Protein AF-A0A432HA35-F1 (afdb_monomer)

Secondary structure (DSSP, 8-state):
-TTTS-SSHHHHHHHHHHHHHHHHHHHHHHH--TT-S--GGGSTT-EEEE--------TTT-TTTHHHH-SS-HHHHHHHHHHHHHHTT---EEEE--TTEE--EETTEEPPPEEPTT----S-GGG-S--TT--------SS-SS-----HHHHHHHHHHHIIIIIHHHHHH--SS-HHHHHHHTTTEEEEEEEEE-SSSEEEEEEEEETTEEEEEEE---TTS--SEEEEHHHHHHHHHT-S-TTGGGS---SEES--HHHHHHT-TTT-HHHHHHHHHHHHHHHHTT--HHHHHTTTS-GGGG-

Nearest PDB structures (foldseek):
  6w9r-assembly11_G  TM=4.248E-01  e=4.740E-01  Wolbachia endosymbiont of Drosophila melanogaster
  3ssm-assembly1_A  TM=3.538E-01  e=9.098E-01  Micromonospora griseorubida
  3sso-assembly1_D  TM=2.735E-01  e=6.009E-01  Micromonospora griseorubida
  2cg2-assembly1_A-2  TM=5.174E-01  e=4.783E+00  Pseudomonas aeruginosa PAO1

pLDDT: mean 85.26, std 10.33, range [36.25, 98.12]

Foldseek 3Di:
DQLQQQQDLVSNVVVLVVVVVVLLVCLLVVQDCVPPPDDLQQDFLAEAEQEDDDQDAFPVLCQLVLQRVPSDDLVNSQVSNVVNCVVNVTNYHTDYDYPQWDWDRDSNDIDPIDGDPPDDDPDDVVSNHHDSPRPHHQPFAQWFLAFAADDPVVLVVVVLVLCFPFVLVVQCPDVVPHNCVVCVVQVFKAWEKEWHHGPVDTDIWIWMAGPVHSGTDIDPDDPPGQHAHYAYSNNVVCLQQLVCESHSVPRHDHNDHPDDV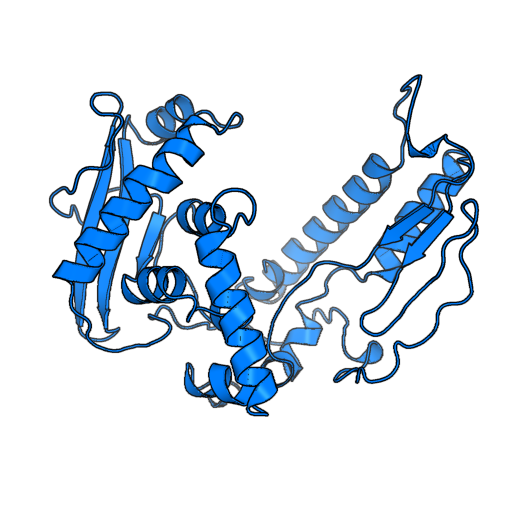SVVRSPDCVRPVVSVVSNVVVVVVCVVVVHGPCNSRCVSDVSVVPD

Sequence (307 aa):
MASVDAPDQESRQQVVAHQRGVTAQLAQEEIIPNGATSCPWQAQGTVRIIIGQGISLPHEVVGCWNRVLFPVRLEDRARIEREAVTRENLPLQVMALHGGESVSVDSGILSPVTPVPGLEVLDQESQRHFDPETEIVADFPVAPLRDEQRDATTQHQQILHFLQQRYLPYLIGQRKPPIEHRLSEYGGQYRVRVRYGTTDSWSPRDYLIRFSALRFEEQPVDGDADVQEEYWANDLDDYFQGTADDFSTFCRSFPGGSSHEFWDCLGMPFLNDDLVAKKIRLHFERARRGESAATFVLPLWDFARQV

Structure (mmCIF, N/CA/C/O backbone):
data_AF-A0A432HA35-F1
#
_entry.id   AF-A0A432HA35-F1
#
loop_
_atom_site.group_PDB
_atom_site.id
_atom_site.type_symbol
_atom_site.label_atom_id
_atom_site.label_alt_id
_atom_site.label_comp_id
_atom_site.label_asym_id
_atom_site.label_entity_id
_atom_site.label_seq_id
_atom_site.pdbx_PDB_ins_code
_atom_site.Cartn_x
_atom_site.Cartn_y
_atom_site.Cartn_z
_atom_site.occupancy
_atom_site.B_iso_or_equiv
_atom_site.auth_seq_id
_atom_site.auth_comp_id
_atom_site.auth_asym_id
_atom_site.auth_atom_id
_atom_site.pdbx_PDB_model_num
ATOM 1 N N . MET A 1 1 ? 5.020 4.089 7.699 1.00 59.59 1 MET A N 1
ATOM 2 C CA . MET A 1 1 ? 6.143 3.468 8.420 1.00 59.59 1 MET A CA 1
ATOM 3 C C . MET A 1 1 ? 7.170 4.500 8.895 1.00 59.59 1 MET A C 1
ATOM 5 O O . MET A 1 1 ? 8.277 4.129 9.224 1.00 59.59 1 MET A O 1
ATOM 9 N N . ALA A 1 2 ? 6.826 5.783 9.070 1.00 69.69 2 ALA A N 1
ATOM 10 C CA . ALA A 1 2 ? 7.858 6.814 9.249 1.00 69.69 2 ALA A CA 1
ATOM 11 C C . ALA A 1 2 ? 8.771 6.659 10.492 1.00 69.69 2 ALA A C 1
ATOM 13 O O . ALA A 1 2 ? 9.876 7.183 10.492 1.00 69.69 2 ALA A O 1
ATOM 14 N N . SER A 1 3 ? 8.350 5.943 11.545 1.00 72.94 3 SER A N 1
ATOM 15 C CA . SER A 1 3 ? 9.226 5.581 12.675 1.00 72.94 3 SER A CA 1
ATOM 16 C C . SER A 1 3 ? 10.253 4.490 12.330 1.00 72.94 3 SER A C 1
ATOM 18 O O . SER A 1 3 ? 11.352 4.479 12.884 1.00 72.94 3 SER A O 1
ATOM 20 N N . VAL A 1 4 ? 9.877 3.584 11.429 1.00 73.69 4 VAL A N 1
ATOM 21 C CA . VAL A 1 4 ? 10.689 2.511 10.838 1.00 73.69 4 VAL A CA 1
ATOM 22 C C . VAL A 1 4 ? 11.643 3.077 9.787 1.00 73.69 4 VAL A C 1
ATOM 24 O O . VAL A 1 4 ? 12.821 2.745 9.805 1.00 73.69 4 VAL A O 1
ATOM 27 N N . ASP A 1 5 ? 11.150 3.996 8.954 1.00 74.00 5 ASP A N 1
ATOM 28 C CA . ASP A 1 5 ? 11.902 4.628 7.862 1.00 74.00 5 ASP A CA 1
ATOM 29 C C . ASP A 1 5 ? 12.859 5.736 8.351 1.00 74.00 5 ASP A C 1
ATOM 31 O O . ASP A 1 5 ? 13.610 6.312 7.566 1.00 74.00 5 ASP A O 1
ATOM 35 N N . ALA A 1 6 ? 12.817 6.085 9.643 1.00 77.62 6 ALA A N 1
ATOM 36 C CA . ALA A 1 6 ? 13.678 7.113 10.211 1.00 77.62 6 ALA A CA 1
ATOM 37 C C . ALA A 1 6 ? 15.153 6.656 10.197 1.00 77.62 6 ALA A C 1
ATOM 39 O O . ALA A 1 6 ? 15.452 5.581 10.728 1.00 77.62 6 ALA A O 1
ATOM 40 N N . PRO A 1 7 ? 16.079 7.475 9.655 1.00 78.56 7 PRO A N 1
ATOM 41 C CA . PRO A 1 7 ? 17.471 7.072 9.427 1.00 78.56 7 PRO A CA 1
ATOM 42 C C . PRO A 1 7 ? 18.277 6.904 10.720 1.00 78.56 7 PRO A C 1
ATOM 44 O O . PRO A 1 7 ? 19.291 6.212 10.734 1.00 78.56 7 PRO A O 1
ATOM 47 N N . ASP A 1 8 ? 17.832 7.534 11.806 1.00 83.56 8 ASP A N 1
ATOM 48 C CA . ASP A 1 8 ? 18.487 7.518 13.107 1.00 83.56 8 ASP A CA 1
ATOM 49 C C . ASP A 1 8 ? 17.474 7.712 14.250 1.00 83.56 8 ASP A C 1
ATOM 51 O O . ASP A 1 8 ? 16.280 7.973 14.047 1.00 83.56 8 ASP A O 1
ATOM 55 N N . GLN A 1 9 ? 17.963 7.551 15.481 1.00 83.56 9 GLN A N 1
ATOM 56 C CA . GLN A 1 9 ? 17.168 7.636 16.704 1.00 83.56 9 GLN A CA 1
ATOM 57 C C . GLN A 1 9 ? 16.558 9.031 16.918 1.00 83.56 9 GLN A C 1
ATOM 59 O O . GLN A 1 9 ? 15.394 9.137 17.308 1.00 83.56 9 GLN A O 1
ATOM 64 N N . GLU A 1 10 ? 17.315 10.099 16.657 1.00 87.50 10 GLU A N 1
ATOM 65 C CA . GLU A 1 10 ? 16.856 11.477 16.863 1.00 87.50 10 GLU A CA 1
ATOM 66 C C . GLU A 1 10 ? 15.702 11.806 15.907 1.00 87.50 10 GLU A C 1
ATOM 68 O O . GLU A 1 10 ? 14.624 12.232 16.334 1.00 87.50 10 GLU A O 1
ATOM 73 N N . SER A 1 11 ? 15.888 11.505 14.623 1.00 86.56 11 SER A N 1
ATOM 74 C CA . SER A 1 11 ? 14.878 11.637 13.577 1.00 86.56 11 SER A CA 1
ATOM 75 C C . SER A 1 11 ? 13.627 10.829 13.916 1.00 86.56 11 SER A C 1
ATOM 77 O O . SER A 1 11 ? 12.507 11.329 13.783 1.00 86.56 11 SER A O 1
ATOM 79 N N . ARG A 1 12 ? 13.784 9.603 14.437 1.00 87.31 12 ARG A N 1
ATOM 80 C CA . ARG A 1 12 ? 12.652 8.773 14.873 1.00 87.31 12 ARG A CA 1
ATOM 81 C C . ARG A 1 12 ? 11.860 9.439 15.986 1.00 87.31 12 ARG A C 1
ATOM 83 O O . ARG A 1 12 ? 10.632 9.473 15.917 1.00 87.31 12 ARG A O 1
ATOM 90 N N . GLN A 1 13 ? 12.533 9.966 17.006 1.00 87.50 13 GLN A N 1
ATOM 91 C CA . GLN A 1 13 ? 11.863 10.647 18.113 1.00 87.50 13 GLN A CA 1
ATOM 92 C C . GLN A 1 13 ? 11.082 11.872 17.624 1.00 87.50 13 GLN A C 1
ATOM 94 O O . GLN A 1 13 ? 9.930 12.055 18.021 1.00 87.50 13 GLN A O 1
ATOM 99 N N . GLN A 1 14 ? 11.661 12.669 16.721 1.00 88.44 14 GLN A N 1
ATOM 100 C CA . GLN A 1 14 ? 10.998 13.835 16.131 1.00 88.44 14 GLN A CA 1
ATOM 101 C C . GLN A 1 14 ? 9.757 13.439 15.317 1.00 88.44 14 GLN A C 1
ATOM 103 O O . GLN A 1 14 ? 8.671 13.987 15.532 1.00 88.44 14 GLN A O 1
ATOM 108 N N . VAL A 1 15 ? 9.886 12.446 14.430 1.00 86.31 15 VAL A N 1
ATOM 109 C CA . VAL A 1 15 ? 8.780 11.928 13.611 1.00 86.31 15 VAL A CA 1
ATOM 110 C C . VAL A 1 15 ? 7.663 11.370 14.489 1.00 86.31 15 VAL A C 1
ATOM 112 O O . VAL A 1 15 ? 6.494 11.690 14.276 1.00 86.31 15 VAL A O 1
ATOM 115 N N . VAL A 1 16 ? 7.999 10.579 15.509 1.00 87.00 16 VAL A N 1
ATOM 116 C CA . VAL A 1 16 ? 7.014 9.993 16.427 1.00 87.00 16 VAL A CA 1
ATOM 117 C C . VAL A 1 16 ? 6.330 11.061 17.274 1.00 87.00 16 VAL A C 1
ATOM 119 O O . VAL A 1 16 ? 5.114 10.997 17.460 1.00 87.00 16 VAL A O 1
ATOM 122 N N . ALA A 1 17 ? 7.061 12.069 17.756 1.00 87.19 17 ALA A N 1
ATOM 123 C CA . ALA A 1 17 ? 6.471 13.192 18.480 1.00 87.19 17 ALA A CA 1
ATOM 124 C C . ALA A 1 17 ? 5.474 13.962 17.601 1.00 87.19 17 ALA A C 1
ATOM 126 O O . ALA A 1 17 ? 4.349 14.231 18.030 1.00 87.19 17 ALA A O 1
ATOM 127 N N . HIS A 1 18 ? 5.849 14.246 16.351 1.00 88.06 18 HIS A N 1
ATOM 128 C CA . HIS A 1 18 ? 4.965 14.884 15.383 1.00 88.06 18 HIS A CA 1
ATOM 129 C C . HIS A 1 18 ? 3.721 14.028 15.095 1.00 88.06 18 HIS A C 1
ATOM 131 O O . HIS A 1 18 ? 2.597 14.512 15.221 1.00 88.06 18 HIS A O 1
ATOM 137 N N . GLN A 1 19 ? 3.901 12.737 14.798 1.00 84.19 19 GLN A N 1
ATOM 138 C CA . GLN A 1 19 ? 2.801 11.803 14.537 1.00 84.19 19 GLN A CA 1
ATOM 139 C C . GLN A 1 19 ? 1.846 11.670 15.720 1.00 84.19 19 GLN A C 1
ATOM 141 O O . GLN A 1 19 ? 0.633 11.625 15.518 1.00 84.19 19 GLN A O 1
ATOM 146 N N . ARG A 1 20 ? 2.363 11.629 16.953 1.00 85.56 20 ARG A N 1
ATOM 147 C CA . ARG A 1 20 ? 1.544 11.623 18.172 1.00 85.56 20 ARG A CA 1
ATOM 148 C C . ARG A 1 20 ? 0.698 12.886 18.273 1.00 85.56 20 ARG A C 1
ATOM 150 O O . ARG A 1 20 ? -0.497 12.778 18.532 1.00 85.56 20 ARG A O 1
ATOM 157 N N . GLY A 1 21 ? 1.294 14.054 18.024 1.00 86.38 21 GLY A N 1
ATOM 158 C CA . GLY A 1 21 ? 0.585 15.335 18.007 1.00 86.38 21 GLY A CA 1
ATOM 159 C C . GLY A 1 21 ? -0.539 15.363 16.972 1.00 86.38 21 GLY A C 1
ATOM 160 O O . GLY A 1 21 ? -1.692 15.607 17.324 1.00 86.38 21 GLY A O 1
ATOM 161 N N . VAL A 1 22 ? -0.224 15.021 15.719 1.00 85.94 22 VAL A N 1
ATOM 162 C CA . VAL A 1 22 ? -1.201 14.965 14.619 1.00 85.94 22 VAL A CA 1
ATOM 163 C C . VAL A 1 22 ? -2.303 13.943 14.907 1.00 85.94 22 VAL A C 1
ATOM 165 O O . VAL A 1 22 ? -3.482 14.250 14.772 1.00 85.94 22 VAL A O 1
ATOM 168 N N . THR A 1 23 ? -1.952 12.738 15.361 1.00 83.25 23 THR A N 1
ATOM 169 C CA . THR A 1 23 ? -2.930 11.676 15.654 1.00 83.25 23 THR A CA 1
ATOM 170 C C . THR A 1 23 ? -3.862 12.065 16.794 1.00 83.25 23 THR A C 1
ATOM 172 O O . THR A 1 23 ? -5.058 11.782 16.719 1.00 83.25 23 THR A O 1
ATOM 175 N N . ALA A 1 24 ? -3.338 12.712 17.838 1.00 85.00 24 ALA A N 1
ATOM 176 C CA . ALA A 1 24 ? -4.140 13.201 18.951 1.00 85.00 24 ALA A CA 1
ATOM 177 C C . ALA A 1 24 ? -5.086 14.324 18.512 1.00 85.00 24 ALA A C 1
ATOM 179 O O . ALA A 1 24 ? -6.260 14.299 18.877 1.00 85.00 24 ALA A O 1
ATOM 180 N N . GLN A 1 25 ? -4.608 15.261 17.690 1.00 87.50 25 GLN A N 1
ATOM 181 C CA . GLN A 1 25 ? -5.443 16.313 17.116 1.00 87.50 25 GLN A CA 1
ATOM 182 C C . GLN A 1 25 ? -6.566 15.719 16.254 1.00 87.50 25 GLN A C 1
ATOM 184 O O . GLN A 1 25 ? -7.737 15.974 16.524 1.00 87.50 25 GLN A O 1
ATOM 189 N N . LEU A 1 26 ? -6.228 14.844 15.301 1.00 86.12 26 LEU A N 1
ATOM 190 C CA . LEU A 1 26 ? -7.208 14.158 14.455 1.00 86.12 26 LEU A CA 1
ATOM 191 C C . LEU A 1 26 ? -8.201 13.330 15.281 1.00 86.12 26 LEU A C 1
ATOM 193 O O . LEU A 1 26 ? -9.363 13.218 14.915 1.00 86.12 26 LEU A O 1
ATOM 197 N N . ALA A 1 27 ? -7.770 12.732 16.398 1.00 85.56 27 ALA A N 1
ATOM 198 C CA . ALA A 1 27 ? -8.658 11.996 17.301 1.00 85.56 27 ALA A CA 1
ATOM 199 C C . ALA A 1 27 ? -9.703 12.879 17.958 1.00 85.56 27 ALA A C 1
ATOM 201 O O . ALA A 1 27 ? -10.856 12.479 18.091 1.00 85.56 27 ALA A O 1
ATOM 202 N N . GLN A 1 28 ? -9.300 14.076 18.362 1.00 85.75 28 GLN A N 1
ATOM 203 C CA . GLN A 1 28 ? -10.222 15.037 18.935 1.00 85.75 28 GLN A CA 1
ATOM 204 C C . GLN A 1 28 ? -11.169 15.575 17.864 1.00 85.75 28 GLN A C 1
ATOM 206 O O . GLN A 1 28 ? -12.381 15.530 18.053 1.00 85.75 28 GLN A O 1
ATOM 211 N N . GLU A 1 29 ? -10.631 16.034 16.735 1.00 86.62 29 GLU A N 1
ATOM 212 C CA . GLU A 1 29 ? -11.405 16.625 15.637 1.00 86.62 29 GLU A CA 1
ATOM 213 C C . GLU A 1 29 ? -12.454 15.667 15.067 1.00 86.62 29 GLU A C 1
ATOM 215 O O . GLU A 1 29 ? -13.551 16.101 14.731 1.00 86.62 29 GLU A O 1
ATOM 220 N N . GLU A 1 30 ? -12.149 14.370 15.027 1.00 85.75 30 GLU A N 1
ATOM 221 C CA . GLU A 1 30 ? -13.067 13.328 14.567 1.00 85.75 30 GLU A CA 1
ATOM 222 C C . GLU A 1 30 ? -14.371 13.282 15.377 1.00 85.75 30 GLU A C 1
ATOM 224 O O . GLU A 1 30 ? -15.430 13.017 14.814 1.00 85.75 30 GLU A O 1
ATOM 229 N N . ILE A 1 31 ? -14.308 13.529 16.691 1.00 89.38 31 ILE A N 1
ATOM 230 C CA . ILE A 1 31 ? -15.456 13.431 17.607 1.00 89.38 31 ILE A CA 1
ATOM 231 C C . ILE A 1 31 ? -16.188 14.768 17.759 1.00 89.38 31 ILE A C 1
ATOM 233 O O . ILE A 1 31 ? -17.399 14.786 17.992 1.00 89.38 31 ILE A O 1
ATOM 237 N N . ILE A 1 32 ? -15.476 15.891 17.648 1.00 84.75 32 ILE A N 1
ATOM 238 C CA . ILE A 1 32 ? -16.036 17.214 17.932 1.00 84.75 32 ILE A CA 1
ATOM 239 C C . ILE A 1 32 ? -17.067 17.593 16.849 1.00 84.75 32 ILE A C 1
ATOM 241 O O . ILE A 1 32 ? -16.715 17.706 15.675 1.00 84.75 32 ILE A O 1
ATOM 245 N N . PRO A 1 33 ? -18.337 17.879 17.209 1.00 80.50 33 PRO A N 1
ATOM 246 C CA . PRO A 1 33 ? -19.366 18.252 16.233 1.00 80.50 33 PRO A CA 1
ATOM 247 C C . PRO A 1 33 ? -19.101 19.576 15.501 1.00 80.50 33 PRO A C 1
ATOM 249 O O . PRO A 1 33 ? -19.762 19.858 14.508 1.00 80.50 33 PRO A O 1
ATOM 252 N N . ASN A 1 34 ? -18.182 20.414 15.997 1.00 82.12 34 ASN A N 1
ATOM 253 C CA . ASN A 1 34 ? -17.766 21.688 15.393 1.00 82.12 34 ASN A CA 1
ATOM 254 C C . ASN A 1 34 ? -18.942 22.623 15.047 1.00 82.12 34 ASN A C 1
ATOM 256 O O . ASN A 1 34 ? -18.943 23.308 14.026 1.00 82.12 34 ASN A O 1
ATOM 260 N N . GLY A 1 35 ? -19.975 22.640 15.897 1.00 76.00 35 GLY A N 1
ATOM 261 C CA . GLY A 1 35 ? -21.177 23.451 15.686 1.00 76.00 35 GLY A CA 1
ATOM 262 C C . GLY A 1 35 ? -22.127 22.926 14.603 1.00 76.00 35 GLY A C 1
ATOM 263 O O . GLY A 1 35 ? -23.091 23.614 14.266 1.00 76.00 35 GLY A O 1
ATOM 264 N N . ALA A 1 36 ? -21.896 21.722 14.065 1.00 77.19 36 ALA A N 1
ATOM 265 C CA . ALA A 1 36 ? -22.827 21.074 13.153 1.00 77.19 36 ALA A CA 1
ATOM 266 C C . ALA A 1 36 ? -24.177 20.835 13.845 1.00 77.19 36 ALA A C 1
ATOM 268 O O . ALA A 1 36 ? -24.253 20.316 14.959 1.00 77.19 36 ALA A O 1
ATOM 269 N N . THR A 1 37 ? -25.257 21.188 13.150 1.00 75.56 37 THR A N 1
ATOM 270 C CA . THR A 1 37 ? -26.638 20.974 13.611 1.00 75.56 37 THR A CA 1
ATOM 271 C C . THR A 1 37 ? -27.047 19.501 13.608 1.00 75.56 37 THR A C 1
ATOM 273 O O . THR A 1 37 ? -28.030 19.139 14.247 1.00 75.56 37 THR A O 1
ATOM 276 N N . SER A 1 38 ? -26.307 18.660 12.885 1.00 78.31 38 SER A N 1
ATOM 277 C CA . SER A 1 38 ? -26.497 17.217 12.810 1.00 78.31 38 SER A CA 1
ATOM 278 C C . SER A 1 38 ? -25.136 16.541 12.695 1.00 78.31 38 SER A C 1
ATOM 280 O O . SER A 1 38 ? -24.461 16.679 11.675 1.00 78.31 38 SER A O 1
ATOM 282 N N . CYS A 1 39 ? -24.749 15.793 13.724 1.00 81.00 39 CYS A N 1
ATOM 283 C CA . CYS A 1 39 ? -23.537 14.982 13.757 1.00 81.00 39 CYS A CA 1
ATOM 284 C C . CYS A 1 39 ? -23.897 13.523 14.097 1.00 81.00 39 CYS A C 1
ATOM 286 O O . CYS A 1 39 ? -24.664 13.311 15.040 1.00 81.00 39 CYS A O 1
ATOM 288 N N . PRO A 1 40 ? -23.349 12.507 13.395 1.00 83.94 40 PRO A N 1
ATOM 289 C CA . PRO A 1 40 ? -23.601 11.097 13.715 1.00 83.94 40 PRO A CA 1
ATOM 290 C C . PRO A 1 40 ? -23.341 10.754 15.188 1.00 83.94 40 PRO A C 1
ATOM 292 O O . PRO A 1 40 ? -24.083 9.983 15.785 1.00 83.94 40 PRO A O 1
ATOM 295 N N . TRP A 1 41 ? -22.350 11.399 15.810 1.00 89.19 41 TRP A N 1
ATOM 296 C CA . TRP A 1 41 ? -21.987 11.185 17.213 1.00 89.19 41 TRP A CA 1
ATOM 297 C C . TRP A 1 41 ? -23.033 11.679 18.222 1.00 89.19 41 TRP A C 1
ATOM 299 O O . TRP A 1 41 ? -22.974 11.312 19.392 1.00 89.19 41 TRP A O 1
ATOM 309 N N . GLN A 1 42 ? -23.994 12.502 17.793 1.00 88.31 42 GLN A N 1
ATOM 310 C CA . GLN A 1 42 ? -25.094 12.985 18.634 1.00 88.31 42 GLN A CA 1
ATOM 311 C C . GLN A 1 42 ? -26.295 12.027 18.646 1.00 88.31 42 GLN A C 1
ATOM 313 O O . GLN A 1 42 ? -27.201 12.192 19.465 1.00 88.31 42 GLN A O 1
ATOM 318 N N . ALA A 1 43 ? -26.335 11.038 17.748 1.00 87.94 43 ALA A N 1
ATOM 319 C CA . ALA A 1 43 ? -27.444 10.100 17.668 1.00 87.94 43 ALA A CA 1
ATOM 320 C C . ALA A 1 43 ? -27.378 9.064 18.802 1.00 87.94 43 ALA A C 1
ATOM 322 O O . ALA A 1 43 ? -26.341 8.443 19.047 1.00 87.94 43 ALA A O 1
ATOM 323 N N . GLN A 1 44 ? -28.513 8.856 19.476 1.00 88.25 44 GLN A N 1
ATOM 324 C CA . GLN A 1 44 ? -28.661 7.827 20.505 1.00 88.25 44 GLN A CA 1
ATOM 325 C C . GLN A 1 44 ? -28.394 6.436 19.926 1.00 88.25 44 GLN A C 1
ATOM 327 O O . GLN A 1 44 ? -28.804 6.131 18.807 1.00 88.25 44 GLN A O 1
ATOM 332 N N . GLY A 1 45 ? -27.722 5.596 20.707 1.00 87.12 45 GLY A N 1
ATOM 333 C CA . GLY A 1 45 ? -27.385 4.233 20.305 1.00 87.12 45 GLY A CA 1
ATOM 334 C C . GLY A 1 45 ? -26.203 4.126 19.330 1.00 87.12 45 GLY A C 1
ATOM 335 O O . GLY A 1 45 ? -25.936 3.042 18.813 1.00 87.12 45 GLY A O 1
ATOM 336 N N . THR A 1 46 ? -25.487 5.223 19.069 1.00 90.69 46 THR A N 1
ATOM 337 C CA . THR A 1 46 ? -24.278 5.199 18.234 1.00 90.69 46 THR A CA 1
ATOM 338 C C . THR A 1 46 ? -23.102 4.632 19.017 1.00 90.69 46 THR A C 1
ATOM 340 O O . THR A 1 46 ? -22.875 4.981 20.178 1.00 90.69 46 THR A O 1
ATOM 343 N N . VAL A 1 47 ? -22.321 3.784 18.352 1.00 91.94 47 VAL A N 1
ATOM 344 C CA . VAL A 1 47 ? -21.115 3.169 18.904 1.00 91.94 47 VAL A CA 1
ATOM 345 C C . VAL A 1 47 ? -19.967 3.363 17.933 1.00 91.94 47 VAL A C 1
ATOM 347 O O . VAL A 1 47 ? -20.123 3.196 16.723 1.00 91.94 47 VAL A O 1
ATOM 350 N N . ARG A 1 48 ? -18.800 3.686 18.477 1.00 91.88 48 ARG A N 1
ATOM 351 C CA . ARG A 1 48 ? -17.545 3.784 17.749 1.00 91.88 48 ARG A CA 1
ATOM 352 C C . ARG A 1 48 ? -16.579 2.712 18.240 1.00 91.88 48 ARG A C 1
ATOM 354 O O . ARG A 1 48 ? -16.159 2.714 19.394 1.00 91.88 48 ARG A O 1
ATOM 361 N N . ILE A 1 49 ? -16.231 1.798 17.341 1.00 90.81 49 ILE A N 1
ATOM 362 C CA . ILE A 1 49 ? -15.269 0.724 17.588 1.00 90.81 49 ILE A CA 1
ATOM 363 C C . ILE A 1 49 ? -13.989 1.069 16.834 1.00 90.81 49 ILE A C 1
ATOM 365 O O . ILE A 1 49 ? -14.013 1.267 15.620 1.00 90.81 49 ILE A O 1
ATOM 369 N N . ILE A 1 50 ? -12.877 1.150 17.555 1.00 89.25 50 ILE A N 1
ATOM 370 C CA . ILE A 1 50 ? -11.555 1.416 16.996 1.00 89.25 50 ILE A CA 1
ATOM 371 C C . ILE A 1 50 ? -10.800 0.089 16.959 1.00 89.25 50 ILE A C 1
ATOM 373 O O . ILE A 1 50 ? -10.634 -0.548 17.995 1.00 89.25 50 ILE A O 1
ATOM 377 N N . ILE A 1 51 ? -10.336 -0.311 15.775 1.00 83.88 51 ILE A N 1
ATOM 378 C CA . ILE A 1 51 ? -9.683 -1.613 15.527 1.00 83.88 51 ILE A CA 1
ATOM 379 C C . ILE A 1 51 ? -8.183 -1.495 15.192 1.00 83.88 51 ILE A C 1
ATOM 381 O O . ILE A 1 51 ? -7.539 -2.474 14.831 1.00 83.88 51 ILE A O 1
ATOM 385 N N . GLY A 1 52 ? -7.612 -0.292 15.320 1.00 72.62 52 GLY A N 1
ATOM 386 C CA . GLY A 1 52 ? -6.205 -0.005 15.018 1.00 72.62 52 GLY A CA 1
ATOM 387 C C . GLY A 1 52 ? -5.914 0.214 13.532 1.00 72.62 52 GLY A C 1
ATOM 388 O O . GLY A 1 52 ? -6.814 0.218 12.694 1.00 72.62 52 GLY A O 1
ATOM 389 N N . GLN A 1 53 ? -4.638 0.450 13.218 1.00 63.09 53 GLN A N 1
ATOM 390 C CA . GLN A 1 53 ? -4.130 0.482 11.846 1.00 63.09 53 GLN A CA 1
ATOM 391 C C . GLN A 1 53 ? -3.611 -0.913 11.496 1.00 63.09 53 GLN A C 1
ATOM 393 O O . GLN A 1 53 ? -2.776 -1.460 12.216 1.00 63.09 53 GLN A O 1
ATOM 398 N N . GLY A 1 54 ? -4.120 -1.497 10.411 1.00 58.72 54 GLY A N 1
ATOM 399 C CA . GLY A 1 54 ? -3.650 -2.787 9.917 1.00 58.72 54 GLY A CA 1
ATOM 400 C C . GLY A 1 54 ? -2.254 -2.646 9.319 1.00 58.72 54 GLY A C 1
ATOM 401 O O . GLY A 1 54 ? -2.125 -2.274 8.158 1.00 58.72 54 GLY A O 1
ATOM 402 N N . ILE A 1 55 ? -1.216 -2.916 10.110 1.00 59.72 55 ILE A N 1
ATOM 403 C CA . ILE A 1 55 ? 0.131 -3.158 9.590 1.00 59.72 55 ILE A CA 1
ATOM 404 C C . ILE A 1 55 ? 0.314 -4.671 9.530 1.00 59.72 55 ILE A C 1
ATOM 406 O O . ILE A 1 55 ? 0.210 -5.355 10.547 1.00 59.72 55 ILE A O 1
ATOM 410 N N . SER A 1 56 ? 0.576 -5.188 8.334 1.00 60.31 56 SER A N 1
ATOM 411 C CA . SER A 1 56 ? 0.758 -6.616 8.089 1.00 60.31 56 SER A CA 1
ATOM 412 C C . SER A 1 56 ? 2.239 -6.909 7.895 1.00 60.31 56 SER A C 1
ATOM 414 O O . SER A 1 56 ? 2.733 -6.935 6.778 1.00 60.31 56 SER A O 1
ATOM 416 N N . LEU A 1 57 ? 2.961 -7.141 8.987 1.00 67.31 57 LEU A N 1
ATOM 417 C CA . LEU A 1 57 ? 4.285 -7.757 8.928 1.00 67.31 57 LEU A CA 1
ATOM 418 C C . LEU A 1 57 ? 4.190 -9.177 9.504 1.00 67.31 57 LEU A C 1
ATOM 420 O O . LEU A 1 57 ? 3.427 -9.382 10.453 1.00 67.31 57 LEU A O 1
ATOM 424 N N . PRO A 1 58 ? 4.901 -10.174 8.942 1.00 67.75 58 PRO A N 1
ATOM 425 C CA . PRO A 1 58 ? 4.911 -11.516 9.515 1.00 67.75 58 PRO A CA 1
ATOM 426 C C . PRO A 1 58 ? 5.407 -11.445 10.954 1.00 67.75 58 PRO A C 1
ATOM 428 O O . PRO A 1 58 ? 6.464 -10.865 11.196 1.00 67.75 58 PRO A O 1
ATOM 431 N N . HIS A 1 59 ? 4.688 -12.048 11.900 1.00 69.88 59 HIS A N 1
ATOM 432 C CA . HIS A 1 59 ? 5.089 -12.082 13.312 1.00 69.88 59 HIS A CA 1
ATOM 433 C C . HIS A 1 59 ? 6.556 -12.528 13.486 1.00 69.88 59 HIS A C 1
ATOM 435 O O . HIS A 1 59 ? 7.280 -12.008 14.333 1.00 69.88 59 HIS A O 1
ATOM 441 N N . GLU A 1 60 ? 7.010 -13.430 12.620 1.00 67.69 60 GLU A N 1
ATOM 442 C CA . GLU A 1 60 ? 8.350 -14.007 12.607 1.00 67.69 60 GLU A CA 1
ATOM 443 C C . GLU A 1 60 ? 9.448 -13.013 12.182 1.00 67.69 60 GLU A C 1
ATOM 445 O O . GLU A 1 60 ? 10.607 -13.200 12.539 1.00 67.69 60 GLU A O 1
ATOM 450 N N . VAL A 1 61 ? 9.091 -11.940 11.468 1.00 63.38 61 VAL A N 1
ATOM 451 C CA . VAL A 1 61 ? 9.984 -10.823 11.099 1.00 63.38 61 VAL A CA 1
ATOM 452 C C . VAL A 1 61 ? 9.931 -9.708 12.154 1.00 63.38 61 VAL A C 1
ATOM 454 O O . VAL A 1 61 ? 10.857 -8.917 12.277 1.00 63.38 61 VAL A O 1
ATOM 457 N N . VAL A 1 62 ? 8.862 -9.645 12.954 1.00 62.53 62 VAL A N 1
ATOM 458 C CA . VAL A 1 62 ? 8.443 -8.458 13.723 1.00 62.53 62 VAL A CA 1
ATOM 459 C C . VAL A 1 62 ? 9.086 -8.328 15.112 1.00 62.53 62 VAL A C 1
ATOM 461 O O . VAL A 1 62 ? 8.901 -7.308 15.776 1.00 62.53 62 VAL A O 1
ATOM 464 N N . GLY A 1 63 ? 9.874 -9.311 15.560 1.00 64.81 63 GLY A N 1
ATOM 465 C CA . GLY A 1 63 ? 10.354 -9.399 16.948 1.00 64.81 63 GLY A CA 1
ATOM 466 C C . GLY A 1 63 ? 10.908 -8.085 17.520 1.00 64.81 63 GLY A C 1
ATOM 467 O O . GLY A 1 63 ? 10.446 -7.613 18.559 1.00 64.81 63 GLY A O 1
ATOM 468 N N . CYS A 1 64 ? 11.850 -7.457 16.820 1.00 62.69 64 CYS A N 1
ATOM 469 C CA . CYS A 1 64 ? 12.434 -6.177 17.217 1.00 62.69 64 CYS A CA 1
ATOM 470 C C . CYS A 1 64 ? 11.586 -4.973 16.726 1.00 62.69 64 CYS A C 1
ATOM 472 O O . CYS A 1 64 ? 11.438 -3.977 17.435 1.00 62.69 64 CYS A O 1
ATOM 474 N N . TRP A 1 65 ? 10.921 -5.099 15.573 1.00 73.38 65 TRP A N 1
ATOM 475 C CA . TRP A 1 65 ? 10.085 -4.066 14.947 1.00 73.38 65 TRP A CA 1
ATOM 476 C C . TRP A 1 65 ? 8.844 -3.666 15.746 1.00 73.38 65 TRP A C 1
ATOM 478 O O . TRP A 1 65 ? 8.425 -2.508 15.692 1.00 73.38 65 TRP A O 1
ATOM 488 N N . ASN A 1 66 ? 8.276 -4.579 16.538 1.00 74.62 66 ASN A N 1
ATOM 489 C CA . ASN A 1 66 ? 7.164 -4.291 17.452 1.00 74.62 66 ASN A CA 1
ATOM 490 C C . ASN A 1 66 ? 7.442 -3.089 18.369 1.00 74.62 66 ASN A C 1
ATOM 492 O O . ASN A 1 66 ? 6.509 -2.406 18.798 1.00 74.62 66 ASN A O 1
ATOM 496 N N . ARG A 1 67 ? 8.725 -2.803 18.623 1.00 76.81 67 ARG A N 1
ATOM 497 C CA . ARG A 1 67 ? 9.157 -1.679 19.447 1.00 76.81 67 ARG A CA 1
ATOM 498 C C . ARG A 1 67 ? 9.204 -0.325 18.747 1.00 76.81 67 ARG A C 1
ATOM 500 O O . ARG A 1 67 ? 9.364 0.701 19.395 1.00 76.81 67 ARG A O 1
ATOM 507 N N . VAL A 1 68 ? 9.049 -0.294 17.429 1.00 77.00 68 VAL A N 1
ATOM 508 C CA . VAL A 1 68 ? 9.100 0.942 16.629 1.00 77.00 68 VAL A CA 1
ATOM 509 C C . VAL A 1 68 ? 7.853 1.142 15.766 1.00 77.00 68 VAL A C 1
ATOM 511 O O . VAL A 1 68 ? 7.542 2.277 15.410 1.00 77.00 68 VAL A O 1
ATOM 514 N N . LEU A 1 69 ? 7.093 0.079 15.482 1.00 75.56 69 LEU A N 1
ATOM 515 C CA . LEU A 1 69 ? 5.899 0.102 14.625 1.00 75.56 69 LEU A CA 1
ATOM 516 C C . LEU A 1 69 ? 4.667 0.762 15.255 1.00 75.56 69 LEU A C 1
ATOM 518 O O . LEU A 1 69 ? 3.804 1.245 14.525 1.00 75.56 69 LEU A O 1
ATOM 522 N N . PHE A 1 70 ? 4.576 0.796 16.588 1.00 75.75 70 PHE A N 1
ATOM 523 C CA . PHE A 1 70 ? 3.375 1.238 17.309 1.00 75.75 70 PHE A CA 1
ATOM 524 C C . PHE A 1 70 ? 3.636 2.503 18.147 1.00 75.75 70 PHE A C 1
ATOM 526 O O . PHE A 1 70 ? 3.602 2.451 19.381 1.00 75.75 70 PHE A O 1
ATOM 533 N N . PRO A 1 71 ? 3.901 3.666 17.510 1.00 74.25 71 PRO A N 1
ATOM 534 C CA . PRO A 1 71 ? 4.134 4.930 18.212 1.00 74.25 71 PRO A CA 1
ATOM 535 C C . PRO A 1 71 ? 2.917 5.417 19.003 1.00 74.25 71 PRO A C 1
ATOM 537 O O . PRO A 1 71 ? 3.087 6.124 20.000 1.00 74.25 71 PRO A O 1
ATOM 540 N N . VAL A 1 72 ? 1.711 5.035 18.578 1.00 78.25 72 VAL A N 1
ATOM 541 C CA . VAL A 1 72 ? 0.432 5.316 19.240 1.00 78.25 72 VAL A CA 1
ATOM 542 C C . VAL A 1 72 ? -0.301 3.995 19.411 1.00 78.25 72 VAL A C 1
ATOM 544 O O . VAL A 1 72 ? -0.495 3.278 18.427 1.00 78.25 72 VAL A O 1
ATOM 547 N N . ARG A 1 73 ? -0.709 3.667 20.639 1.00 81.38 73 ARG A N 1
ATOM 548 C CA . ARG A 1 73 ? -1.471 2.442 20.881 1.00 81.38 73 ARG A CA 1
ATOM 549 C C . ARG A 1 73 ? -2.954 2.629 20.572 1.00 81.38 73 ARG A C 1
ATOM 551 O O . ARG A 1 73 ? -3.474 3.749 20.537 1.00 81.38 73 ARG A O 1
ATOM 558 N N . LEU A 1 74 ? -3.653 1.517 20.377 1.00 84.94 74 LEU A N 1
ATOM 559 C CA . LEU A 1 74 ? -5.093 1.525 20.131 1.00 84.94 74 LEU A CA 1
ATOM 560 C C . LEU A 1 74 ? -5.862 2.138 21.314 1.00 84.94 74 LEU A C 1
ATOM 562 O O . LEU A 1 74 ? -6.789 2.930 21.138 1.00 84.94 74 LEU A O 1
ATOM 566 N N . GLU A 1 75 ? -5.422 1.825 22.525 1.00 86.31 75 GLU A N 1
ATOM 567 C CA . GLU A 1 75 ? -5.968 2.298 23.790 1.00 86.31 75 GLU A CA 1
ATOM 568 C C . GLU A 1 75 ? -5.750 3.798 23.969 1.00 86.31 75 GLU A C 1
ATOM 570 O O . GLU A 1 75 ? -6.638 4.479 24.485 1.00 86.31 75 GLU A O 1
ATOM 575 N N . ASP A 1 76 ? -4.611 4.329 23.508 1.00 86.56 76 ASP A N 1
ATOM 576 C CA . ASP A 1 76 ? -4.343 5.769 23.521 1.00 86.56 76 ASP A CA 1
ATOM 577 C C . ASP A 1 76 ? -5.365 6.502 22.655 1.00 86.56 76 ASP A C 1
ATOM 579 O O . ASP A 1 76 ? -5.981 7.472 23.102 1.00 86.56 76 ASP A O 1
ATOM 583 N N . ARG A 1 77 ? -5.609 5.996 21.439 1.00 87.88 77 ARG A N 1
ATOM 584 C CA . ARG A 1 77 ? -6.615 6.557 20.533 1.00 87.88 77 ARG A CA 1
ATOM 585 C C . ARG A 1 77 ? -8.016 6.487 21.145 1.00 87.88 77 ARG A C 1
ATOM 587 O O . ARG A 1 77 ? -8.709 7.502 21.190 1.00 87.88 77 ARG A O 1
ATOM 594 N N . ALA A 1 78 ? -8.413 5.327 21.666 1.00 91.06 78 ALA A N 1
ATOM 595 C CA . ALA A 1 78 ? -9.715 5.152 22.307 1.00 91.06 78 ALA A CA 1
ATOM 596 C C . ALA A 1 78 ? -9.873 6.016 23.565 1.00 91.06 78 ALA A C 1
ATOM 598 O O . ALA A 1 78 ? -10.973 6.468 23.873 1.00 91.06 78 ALA A O 1
ATOM 599 N N . ARG A 1 79 ? -8.800 6.257 24.324 1.00 92.44 79 ARG A N 1
ATOM 600 C CA . ARG A 1 79 ? -8.814 7.168 25.475 1.00 92.44 79 ARG A CA 1
ATOM 601 C C . ARG A 1 79 ? -9.044 8.614 25.035 1.00 92.44 79 ARG A C 1
ATOM 603 O O . ARG A 1 79 ? -9.951 9.243 25.569 1.00 92.44 79 ARG A O 1
ATOM 610 N N . ILE A 1 80 ? -8.289 9.111 24.054 1.00 91.38 80 ILE A N 1
ATOM 611 C CA . ILE A 1 80 ? -8.421 10.494 23.561 1.00 91.38 80 ILE A CA 1
ATOM 612 C C . ILE A 1 80 ? -9.839 10.754 23.036 1.00 91.38 80 ILE A C 1
ATOM 614 O O . ILE A 1 80 ? -10.441 11.783 23.342 1.00 91.38 80 ILE A O 1
ATOM 618 N N . GLU A 1 81 ? -10.407 9.810 22.285 1.00 93.00 81 GLU A N 1
ATOM 619 C CA . GLU A 1 81 ? -11.774 9.944 21.778 1.00 93.00 81 GLU A CA 1
ATOM 620 C C . GLU A 1 81 ? -12.827 9.877 22.899 1.00 93.00 81 GLU A C 1
ATOM 622 O O . GLU A 1 81 ? -13.769 10.666 22.887 1.00 93.00 81 GLU A O 1
ATOM 627 N N . ARG A 1 82 ? -12.659 9.018 23.919 1.00 94.44 82 ARG A N 1
ATOM 628 C CA . ARG A 1 82 ? -13.540 8.996 25.110 1.00 94.44 82 ARG A CA 1
ATOM 629 C C . ARG A 1 82 ? -13.494 10.305 25.900 1.00 94.44 82 ARG A C 1
ATOM 631 O O . ARG A 1 82 ? -14.531 10.785 26.363 1.00 94.44 82 ARG A O 1
ATOM 638 N N . GLU A 1 83 ? -12.306 10.884 26.055 1.00 94.12 83 GLU A N 1
ATOM 639 C CA . GLU A 1 83 ? -12.121 12.195 26.684 1.00 94.12 83 GLU A CA 1
ATOM 640 C C . GLU A 1 83 ? -12.857 13.286 25.887 1.00 94.12 83 GLU A C 1
ATOM 642 O O . GLU A 1 83 ? -13.547 14.118 26.481 1.00 94.12 83 GLU A O 1
ATOM 647 N N . ALA A 1 84 ? -12.790 13.246 24.550 1.00 92.00 84 ALA A N 1
ATOM 648 C CA . ALA A 1 84 ? -13.537 14.158 23.683 1.00 92.00 84 ALA A CA 1
ATOM 649 C C . ALA A 1 84 ? -15.058 13.965 23.809 1.00 92.00 84 ALA A C 1
ATOM 651 O O . ALA A 1 84 ? -15.769 14.939 24.032 1.00 92.00 84 ALA A O 1
ATOM 652 N N . VAL A 1 85 ? -15.560 12.726 23.767 1.00 92.75 85 VAL A N 1
ATOM 653 C CA . VAL A 1 85 ? -16.988 12.409 23.976 1.00 92.75 85 VAL A CA 1
ATOM 654 C C . VAL A 1 85 ? -17.503 12.981 25.293 1.00 92.75 85 VAL A C 1
ATOM 656 O O . VAL A 1 85 ? -18.570 13.594 25.327 1.00 92.75 85 VAL A O 1
ATOM 659 N N . THR A 1 86 ? -16.732 12.806 26.368 1.00 93.75 86 THR A N 1
ATOM 660 C CA . THR A 1 86 ? -17.092 13.300 27.703 1.00 93.75 86 THR A CA 1
ATOM 661 C C . THR A 1 86 ? -17.145 14.826 27.727 1.00 93.75 86 THR A C 1
ATOM 663 O O . THR A 1 86 ? -18.097 15.401 28.249 1.00 93.75 86 THR A O 1
ATOM 666 N N . ARG A 1 87 ? -16.145 15.491 27.135 1.00 93.25 87 ARG A N 1
ATOM 667 C CA . ARG A 1 87 ? -16.068 16.956 27.063 1.00 93.25 87 ARG A CA 1
ATOM 668 C C . ARG A 1 87 ? -17.219 17.563 26.258 1.00 93.25 87 ARG A C 1
ATOM 670 O O . ARG A 1 87 ? -17.781 18.567 26.681 1.00 93.25 87 ARG A O 1
ATOM 677 N N . GLU A 1 88 ? -17.571 16.947 25.134 1.00 90.88 88 GLU A N 1
ATOM 678 C CA . GLU A 1 88 ? -18.657 17.397 24.253 1.00 90.88 88 GLU A CA 1
ATOM 679 C C . GLU A 1 88 ? -20.048 16.907 24.715 1.00 90.88 88 GLU A C 1
ATOM 681 O O . GLU A 1 88 ? -21.054 17.211 24.074 1.00 90.88 88 GLU A O 1
ATOM 686 N N . ASN A 1 89 ? -20.122 16.157 25.826 1.00 91.75 89 ASN A N 1
ATOM 687 C CA . ASN A 1 89 ? -21.346 15.577 26.389 1.00 91.75 89 ASN A CA 1
ATOM 688 C C . ASN A 1 89 ? -22.168 14.770 25.359 1.00 91.75 89 ASN A C 1
ATOM 690 O O . ASN A 1 89 ? -23.383 14.939 25.224 1.00 91.75 89 ASN A O 1
ATOM 694 N N . LEU A 1 90 ? -21.488 13.908 24.599 1.00 91.00 90 LEU A N 1
ATOM 695 C CA . LEU A 1 90 ? -22.098 13.108 23.536 1.00 91.00 90 LEU A CA 1
ATOM 696 C C . LEU A 1 90 ? -22.615 11.758 24.068 1.00 91.00 90 LEU A C 1
ATOM 698 O O . LEU A 1 90 ? -21.954 11.137 24.899 1.00 91.00 90 LEU A O 1
ATOM 702 N N . PRO A 1 91 ? -23.743 11.233 23.548 1.00 90.56 91 PRO A N 1
ATOM 703 C CA . PRO A 1 91 ? -24.282 9.918 23.917 1.00 90.56 91 PRO A CA 1
ATOM 704 C C . PRO A 1 91 ? -23.544 8.740 23.244 1.00 90.56 91 PRO A C 1
ATOM 706 O O . PRO A 1 91 ? -24.109 7.659 23.089 1.00 90.56 91 PRO A O 1
ATOM 709 N N . LEU A 1 92 ? -22.301 8.953 22.805 1.00 91.69 92 LEU A N 1
ATOM 710 C CA . LEU A 1 92 ? -21.496 8.007 22.036 1.00 91.69 92 LEU A CA 1
ATOM 711 C C . LEU A 1 92 ? -20.729 7.059 22.966 1.00 91.69 92 LEU A C 1
ATOM 713 O O . LEU A 1 92 ? -20.037 7.506 23.877 1.00 91.69 92 LEU A O 1
ATOM 717 N N . GLN A 1 93 ? -20.764 5.756 22.690 1.00 91.62 93 GLN A N 1
ATOM 718 C CA . GLN A 1 93 ? -19.821 4.812 23.300 1.00 91.62 93 GLN A CA 1
ATOM 719 C C . GLN A 1 93 ? -18.613 4.610 22.389 1.00 91.62 93 GLN A C 1
ATOM 721 O O . GLN A 1 93 ? -18.771 4.421 21.184 1.00 91.62 93 GLN A O 1
ATOM 726 N N . VAL A 1 94 ? -17.411 4.627 22.965 1.00 92.56 94 VAL A N 1
ATOM 727 C CA . VAL A 1 94 ? -16.154 4.406 22.238 1.00 92.56 94 VAL A CA 1
ATOM 728 C C . VAL A 1 94 ? -15.405 3.245 22.880 1.00 92.56 94 VAL A C 1
ATOM 730 O O . VAL A 1 94 ? -15.168 3.269 24.091 1.00 92.56 94 VAL A O 1
ATOM 733 N N . MET A 1 95 ? -14.993 2.260 22.080 1.00 92.38 95 MET A N 1
ATOM 734 C CA . MET A 1 95 ? -14.149 1.154 22.542 1.00 92.38 95 MET A CA 1
ATOM 735 C C . MET A 1 95 ? -12.973 0.883 21.606 1.00 92.38 95 MET A C 1
ATOM 737 O O . MET A 1 95 ? -13.076 1.052 20.392 1.00 92.38 95 MET A O 1
ATOM 741 N N . ALA A 1 96 ? -11.878 0.405 22.191 1.00 91.50 96 ALA A N 1
ATOM 742 C CA . ALA A 1 96 ? -10.845 -0.333 21.478 1.00 91.50 96 ALA A CA 1
ATOM 743 C C . ALA A 1 96 ? -11.283 -1.800 21.346 1.00 91.50 96 ALA A C 1
ATOM 745 O O . ALA A 1 96 ? -11.838 -2.350 22.297 1.00 91.50 96 ALA A O 1
ATOM 746 N N . LEU A 1 97 ? -11.048 -2.409 20.185 1.00 90.62 97 LEU A N 1
ATOM 747 C CA . LEU A 1 97 ? -11.260 -3.836 19.950 1.00 90.62 97 LEU A CA 1
ATOM 748 C C . LEU A 1 97 ? -9.980 -4.437 19.362 1.00 90.62 97 LEU A C 1
ATOM 750 O O . LEU A 1 97 ? -9.530 -4.015 18.294 1.00 90.62 97 LEU A O 1
ATOM 754 N N . HIS A 1 98 ? -9.389 -5.400 20.066 1.00 86.12 98 HIS A N 1
ATOM 755 C CA . HIS A 1 98 ? -8.119 -6.011 19.691 1.00 86.12 98 HIS A CA 1
ATOM 756 C C . HIS A 1 98 ? -8.308 -7.177 18.716 1.00 86.12 98 HIS A C 1
ATOM 758 O O . HIS A 1 98 ? -9.385 -7.755 18.566 1.00 86.12 98 HIS A O 1
ATOM 764 N N . GLY A 1 99 ? -7.225 -7.544 18.027 1.00 82.75 99 GLY A N 1
ATOM 765 C CA . GLY A 1 99 ? -7.211 -8.728 17.172 1.00 82.75 99 GLY A CA 1
ATOM 766 C C . GLY A 1 99 ? -7.528 -9.996 17.970 1.00 82.75 99 GLY A C 1
ATOM 767 O O . GLY A 1 99 ? -6.992 -10.197 19.057 1.00 82.75 99 GLY A O 1
ATOM 768 N N . GLY A 1 100 ? -8.395 -10.850 17.423 1.00 83.94 100 GLY A N 1
ATOM 769 C CA . GLY A 1 100 ? -8.859 -12.067 18.099 1.00 83.94 100 GLY A CA 1
ATOM 770 C C . GLY A 1 100 ? -10.046 -11.852 19.042 1.00 83.94 100 GLY A C 1
ATOM 771 O O . GLY A 1 100 ? -10.537 -12.818 19.622 1.00 83.94 100 GLY A O 1
ATOM 772 N N . GLU A 1 101 ? -10.540 -10.621 19.173 1.00 89.88 101 GLU A N 1
ATOM 773 C CA . GLU A 1 101 ? -11.688 -10.287 20.010 1.00 89.88 101 GLU A CA 1
ATOM 774 C C . GLU A 1 101 ? -12.972 -10.084 19.200 1.00 89.88 101 GLU A C 1
ATOM 776 O O . GLU A 1 101 ? -12.965 -9.766 18.011 1.00 89.88 101 GLU A O 1
ATOM 781 N N . SER A 1 102 ? -14.107 -10.258 19.870 1.00 91.56 102 SER A N 1
ATOM 782 C CA . SER A 1 102 ? -15.437 -9.989 19.335 1.00 91.56 102 SER A CA 1
ATOM 783 C C . SER A 1 102 ? -16.298 -9.274 20.364 1.00 91.56 102 SER A C 1
ATOM 785 O O . SER A 1 102 ? -16.161 -9.477 21.572 1.00 91.56 102 SER A O 1
ATOM 787 N N . VAL A 1 103 ? -17.210 -8.447 19.866 1.00 94.12 103 VAL A N 1
ATOM 788 C CA . VAL A 1 103 ? -18.181 -7.716 20.672 1.00 94.12 103 VAL A CA 1
ATOM 789 C C . VAL A 1 103 ? -19.522 -7.702 19.949 1.00 94.12 103 VAL A C 1
ATOM 791 O O . VAL A 1 103 ? -19.574 -7.584 18.725 1.00 94.12 103 VAL A O 1
ATOM 794 N N . SER A 1 104 ? -20.610 -7.845 20.700 1.00 92.44 104 SER A N 1
ATOM 795 C CA . SER A 1 104 ? -21.965 -7.662 20.182 1.00 92.44 104 SER A CA 1
ATOM 796 C C . SER A 1 104 ? -22.465 -6.269 20.539 1.00 92.44 104 SER A C 1
ATOM 798 O O . SER A 1 104 ? -22.216 -5.776 21.640 1.00 92.44 104 SER A O 1
ATOM 800 N N . VAL A 1 105 ? -23.184 -5.646 19.607 1.00 91.50 105 VAL A N 1
ATOM 801 C CA . VAL A 1 105 ? -23.813 -4.340 19.809 1.00 91.50 105 VAL A CA 1
ATOM 802 C C . VAL A 1 105 ? -25.322 -4.520 19.747 1.00 91.50 105 VAL A C 1
ATOM 804 O O . VAL A 1 105 ? -25.850 -4.893 18.702 1.00 91.50 105 VAL A O 1
ATOM 807 N N . ASP A 1 106 ? -26.012 -4.244 20.851 1.00 89.81 106 ASP A N 1
ATOM 808 C CA . ASP A 1 106 ? -27.476 -4.231 20.903 1.00 89.81 106 ASP A CA 1
ATOM 809 C C . ASP A 1 106 ? -27.956 -2.845 21.318 1.00 89.81 106 ASP A C 1
ATOM 811 O O . ASP A 1 106 ? -27.624 -2.359 22.397 1.00 89.81 106 ASP A O 1
ATOM 815 N N . SER A 1 107 ? -28.721 -2.188 20.443 1.00 86.00 107 SER A N 1
ATOM 816 C CA . SER A 1 107 ? -29.316 -0.871 20.714 1.00 86.00 107 SER A CA 1
ATOM 817 C C . SER A 1 107 ? -28.293 0.177 21.195 1.00 86.00 107 SER A C 1
ATOM 819 O O . SER A 1 107 ? -28.595 1.049 22.007 1.00 86.00 107 SER A O 1
ATOM 821 N N . GLY A 1 108 ? -27.058 0.069 20.695 1.00 83.75 108 GLY A N 1
ATOM 822 C CA . GLY A 1 108 ? -25.923 0.919 21.052 1.00 83.75 108 GLY A CA 1
ATOM 823 C C . GLY A 1 108 ? -25.238 0.601 22.379 1.00 83.75 108 GLY A C 1
ATOM 824 O O . GLY A 1 108 ? -24.416 1.385 22.846 1.00 83.75 108 GLY A O 1
ATOM 825 N N . ILE A 1 109 ? -25.567 -0.535 22.987 1.00 87.19 109 ILE A N 1
ATOM 826 C CA . ILE A 1 109 ? -24.911 -1.067 24.175 1.00 87.19 109 ILE A CA 1
ATOM 827 C C . ILE A 1 109 ? -23.929 -2.149 23.735 1.00 87.19 109 ILE A C 1
ATOM 829 O O . ILE A 1 109 ? -24.291 -3.099 23.038 1.00 87.19 109 ILE A O 1
ATOM 833 N N . LEU A 1 110 ? -22.677 -1.987 24.153 1.00 89.44 110 LEU A N 1
ATOM 834 C CA . LEU A 1 110 ? -21.612 -2.956 23.940 1.00 89.44 110 LEU A CA 1
ATOM 835 C C . LEU A 1 110 ? -21.716 -4.094 24.962 1.00 89.44 110 LEU A C 1
ATOM 837 O O . LEU A 1 110 ? -21.767 -3.851 26.171 1.00 89.44 110 LEU A O 1
ATOM 841 N N . SER A 1 111 ? -21.711 -5.340 24.492 1.00 91.00 111 SER A N 1
ATOM 842 C CA . SER A 1 111 ? -21.520 -6.499 25.366 1.00 91.00 111 SER A CA 1
ATOM 843 C C . SER A 1 111 ? -20.085 -6.545 25.910 1.00 91.00 111 SER A C 1
ATOM 845 O O . SER A 1 111 ? -19.187 -5.911 25.351 1.00 91.00 111 SER A O 1
ATOM 847 N N . PRO A 1 112 ? -19.813 -7.347 26.955 1.00 90.25 112 PRO A N 1
ATOM 848 C CA . PRO A 1 112 ? -18.443 -7.724 27.274 1.00 90.25 112 PRO A CA 1
ATOM 849 C C . PRO A 1 112 ? -17.744 -8.312 26.044 1.00 90.25 112 PRO A C 1
ATOM 851 O O . PRO A 1 112 ? -18.364 -9.032 25.253 1.00 90.25 112 PRO A O 1
ATOM 854 N N . VAL A 1 113 ? -16.464 -7.985 25.897 1.00 91.62 113 VAL A N 1
ATOM 855 C CA . VAL A 1 113 ? -15.609 -8.518 24.838 1.00 91.62 113 VAL A CA 1
ATOM 856 C C . VAL A 1 113 ? -15.356 -10.000 25.089 1.00 91.62 113 VAL A C 1
ATOM 858 O O . VAL A 1 113 ? -15.111 -10.413 26.224 1.00 91.62 113 VAL A O 1
ATOM 861 N N . THR A 1 114 ? -15.411 -10.801 24.029 1.00 92.19 114 THR A N 1
ATOM 862 C CA . THR A 1 114 ? -15.140 -12.240 24.091 1.00 92.19 114 THR A CA 1
ATOM 863 C C . THR A 1 114 ? -14.099 -12.653 23.053 1.00 92.19 114 THR A C 1
ATOM 865 O O . THR A 1 114 ? -14.167 -12.170 21.918 1.00 92.19 114 THR A O 1
ATOM 868 N N . PRO A 1 115 ? -13.166 -13.565 23.384 1.00 90.12 115 PRO A N 1
ATOM 869 C CA . PRO A 1 115 ? -12.254 -14.136 22.399 1.00 90.12 115 PRO A CA 1
ATOM 870 C C . PRO A 1 115 ? -13.020 -14.869 21.295 1.00 90.12 115 PRO A C 1
ATOM 872 O O . PRO A 1 115 ? -13.990 -15.578 21.571 1.00 90.12 115 PRO A O 1
ATOM 875 N N . VAL A 1 116 ? -12.571 -14.729 20.051 1.00 89.56 116 VAL A N 1
ATOM 876 C CA . VAL A 1 116 ? -13.121 -15.464 18.909 1.00 89.56 116 VAL A CA 1
ATOM 877 C C . VAL A 1 116 ? -12.614 -16.911 18.952 1.00 89.56 116 VAL A C 1
ATOM 879 O O . VAL A 1 116 ? -11.402 -17.135 18.903 1.00 89.56 116 VAL A O 1
ATOM 882 N N . PRO A 1 117 ? -13.506 -17.918 19.014 1.00 87.12 117 PRO A N 1
ATOM 883 C CA . PRO A 1 117 ? -13.091 -19.315 19.024 1.00 87.12 117 PRO A CA 1
ATOM 884 C C . PRO A 1 117 ? -12.298 -19.692 17.768 1.00 87.12 117 PRO A C 1
ATOM 886 O O . PRO A 1 117 ? -12.710 -19.388 16.650 1.00 87.12 117 PRO A O 1
ATOM 889 N N . GLY A 1 118 ? -11.186 -20.405 17.955 1.00 85.12 118 GLY A N 1
ATOM 890 C CA . GLY A 1 118 ? -10.342 -20.885 16.857 1.00 85.12 118 GLY A CA 1
ATOM 891 C C . GLY A 1 118 ? -9.329 -19.870 16.323 1.00 85.12 118 GLY A C 1
ATOM 892 O O . GLY A 1 118 ? -8.606 -20.207 15.391 1.00 85.12 118 GLY A O 1
ATOM 893 N N . LEU A 1 119 ? -9.247 -18.667 16.904 1.00 83.25 119 LEU A N 1
ATOM 894 C CA . LEU A 1 119 ? -8.156 -17.727 16.643 1.00 83.25 119 LEU A CA 1
ATOM 895 C C . LEU A 1 119 ? -7.095 -17.805 17.743 1.00 83.25 119 LEU A C 1
ATOM 897 O O . LEU A 1 119 ? -7.414 -17.889 18.929 1.00 83.25 119 LEU A O 1
ATOM 901 N N . GLU A 1 120 ? -5.832 -17.747 17.331 1.00 81.75 120 GLU A N 1
ATOM 902 C CA . GLU A 1 120 ? -4.672 -17.663 18.214 1.00 81.75 120 GLU A CA 1
ATOM 903 C C . GLU A 1 120 ? -4.007 -16.296 18.039 1.00 81.75 120 GLU A C 1
ATOM 905 O O . GLU A 1 120 ? -3.748 -15.855 16.918 1.00 81.75 120 GLU A O 1
ATOM 910 N N . VAL A 1 121 ? -3.739 -15.617 19.154 1.00 79.56 121 VAL A N 1
ATOM 911 C CA . VAL A 1 121 ? -2.967 -14.373 19.165 1.00 79.56 121 VAL A CA 1
ATOM 912 C C . VAL A 1 121 ? -1.495 -14.747 19.326 1.00 79.56 121 VAL A C 1
ATOM 914 O O . VAL A 1 121 ? -1.111 -15.306 20.351 1.00 79.56 121 VAL A O 1
ATOM 917 N N . LEU A 1 122 ? -0.690 -14.462 18.301 1.00 77.12 122 LEU A N 1
ATOM 918 C CA . LEU A 1 122 ? 0.707 -14.911 18.211 1.00 77.12 122 LEU A CA 1
ATOM 919 C C . LEU A 1 122 ? 1.710 -13.996 18.933 1.00 77.12 122 LEU A C 1
ATOM 921 O O . LEU A 1 122 ? 2.868 -14.364 19.098 1.00 77.12 122 LEU A O 1
ATOM 925 N N . ASP A 1 123 ? 1.292 -12.810 19.373 1.00 73.81 123 ASP A N 1
ATOM 926 C CA . ASP A 1 123 ? 2.137 -11.859 20.093 1.00 73.81 123 ASP A CA 1
ATOM 927 C C . ASP A 1 123 ? 1.487 -11.378 21.402 1.00 73.81 123 ASP A C 1
ATOM 929 O O . ASP A 1 123 ? 0.316 -11.635 21.685 1.00 73.81 123 ASP A O 1
ATOM 933 N N . GLN A 1 124 ? 2.255 -10.672 22.233 1.00 70.94 124 GLN A N 1
ATOM 934 C CA . GLN A 1 124 ? 1.732 -10.073 23.462 1.00 70.94 124 GLN A CA 1
ATOM 935 C C . GLN A 1 124 ? 1.655 -8.554 23.333 1.00 70.94 124 GLN A C 1
ATOM 937 O O . GLN A 1 124 ? 2.585 -7.913 22.850 1.00 70.94 124 GLN A O 1
ATOM 942 N N . GLU A 1 125 ? 0.577 -7.950 23.833 1.00 69.38 125 GLU A N 1
ATOM 943 C CA . GLU A 1 125 ? 0.414 -6.488 23.849 1.00 69.38 125 GLU A CA 1
ATOM 944 C C . GLU A 1 125 ? 1.553 -5.787 24.614 1.00 69.38 125 GLU A C 1
ATOM 946 O O . GLU A 1 125 ? 2.031 -4.731 24.212 1.00 69.38 125 GLU A O 1
ATOM 951 N N . SER A 1 126 ? 2.081 -6.422 25.667 1.00 70.75 126 SER A N 1
ATOM 952 C CA . SER A 1 126 ? 3.253 -5.941 26.413 1.00 70.75 126 SER A CA 1
ATOM 953 C C . SER A 1 126 ? 4.498 -5.761 25.532 1.00 70.75 126 SER A C 1
ATOM 955 O O . SER A 1 126 ? 5.343 -4.911 25.818 1.00 70.75 126 SER A O 1
ATOM 957 N N . GLN A 1 127 ? 4.605 -6.520 24.442 1.00 71.69 127 GLN A N 1
ATOM 958 C CA . GLN A 1 127 ? 5.692 -6.430 23.468 1.00 71.69 127 GLN A CA 1
ATOM 959 C C . GLN A 1 127 ? 5.421 -5.368 22.390 1.00 71.69 127 GLN A C 1
ATOM 961 O O . GLN A 1 127 ? 6.362 -4.915 21.746 1.00 71.69 127 GLN A O 1
ATOM 966 N N . ARG A 1 128 ? 4.164 -4.934 22.222 1.00 74.81 128 ARG A N 1
ATOM 967 C CA . ARG A 1 128 ? 3.718 -3.934 21.242 1.00 74.81 128 ARG A CA 1
ATOM 968 C C . ARG A 1 128 ? 3.743 -2.534 21.850 1.00 74.81 128 ARG A C 1
ATOM 970 O O . ARG A 1 128 ? 2.720 -1.979 22.252 1.00 74.81 128 ARG A O 1
ATOM 977 N N . HIS A 1 129 ? 4.928 -1.944 21.954 1.00 77.00 129 HIS A N 1
ATOM 978 C CA . HIS A 1 129 ? 5.066 -0.592 22.485 1.00 77.00 129 HIS A CA 1
ATOM 979 C C . HIS A 1 129 ? 6.212 0.155 21.843 1.00 77.00 129 HIS A C 1
ATOM 981 O O . HIS A 1 129 ? 7.272 -0.409 21.647 1.00 77.00 129 HIS A O 1
ATOM 987 N N . PHE A 1 130 ? 6.031 1.446 21.597 1.00 81.00 130 PHE A N 1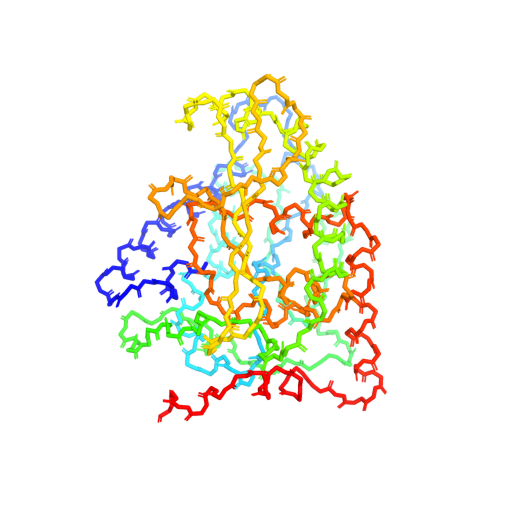
ATOM 988 C CA . PHE A 1 130 ? 7.144 2.265 21.154 1.00 81.00 130 PHE A CA 1
ATOM 989 C C . PHE A 1 130 ? 8.223 2.411 22.235 1.00 81.00 130 PHE A C 1
ATOM 991 O O . PHE A 1 130 ? 7.930 2.901 23.328 1.00 81.00 130 PHE A O 1
ATOM 998 N N . ASP A 1 131 ? 9.453 2.038 21.895 1.00 82.62 131 ASP A N 1
ATOM 999 C CA . ASP A 1 131 ? 10.662 2.213 22.695 1.00 82.62 131 ASP A CA 1
ATOM 1000 C C . ASP A 1 131 ? 11.659 3.093 21.909 1.00 82.62 131 ASP A C 1
ATOM 1002 O O . ASP A 1 131 ? 12.210 2.654 20.893 1.00 82.62 131 ASP A O 1
ATOM 1006 N N . PRO A 1 132 ? 11.880 4.353 22.335 1.00 78.25 132 PRO A N 1
ATOM 1007 C CA . PRO A 1 132 ? 12.753 5.288 21.631 1.00 78.25 132 PRO A CA 1
ATOM 1008 C C . PRO A 1 132 ? 14.234 4.897 21.666 1.00 78.25 132 PRO A C 1
ATOM 1010 O O . PRO A 1 132 ? 14.997 5.452 20.879 1.00 78.25 132 PRO A O 1
ATOM 1013 N N . GLU A 1 133 ? 14.640 3.975 22.543 1.00 81.94 133 GLU A N 1
ATOM 1014 C CA . GLU A 1 133 ? 16.025 3.501 22.674 1.00 81.94 133 GLU A CA 1
ATOM 1015 C C . GLU A 1 133 ? 16.303 2.259 21.819 1.00 81.94 133 GLU A C 1
ATOM 1017 O O . GLU A 1 133 ? 17.399 1.709 21.831 1.00 81.94 133 GLU A O 1
ATOM 1022 N N . THR A 1 134 ? 15.311 1.790 21.060 1.00 78.69 134 THR A N 1
ATOM 1023 C CA . THR A 1 134 ? 15.488 0.641 20.176 1.00 78.69 134 THR A CA 1
ATOM 1024 C C . THR A 1 134 ? 16.403 0.997 18.995 1.00 78.69 134 THR A C 1
ATOM 1026 O O . THR A 1 134 ? 16.025 1.754 18.099 1.00 78.69 134 THR A O 1
ATOM 1029 N N . GLU A 1 135 ? 17.601 0.411 18.967 1.00 73.75 135 GLU A N 1
ATOM 1030 C CA . GLU A 1 135 ? 18.611 0.558 17.907 1.00 73.75 135 GLU A CA 1
ATOM 1031 C C . GLU A 1 135 ? 18.283 -0.298 16.668 1.00 73.75 135 GLU A C 1
ATOM 1033 O O . GLU A 1 135 ? 19.028 -1.192 16.280 1.00 73.75 135 GLU A O 1
ATOM 1038 N N . ILE A 1 136 ? 17.133 -0.054 16.041 1.00 70.81 136 ILE A N 1
ATOM 1039 C CA . ILE A 1 136 ? 16.759 -0.690 14.769 1.00 70.81 136 ILE A CA 1
ATOM 1040 C C . ILE A 1 136 ? 16.704 0.387 13.706 1.00 70.81 136 ILE A C 1
ATOM 1042 O O . ILE A 1 136 ? 16.014 1.381 13.899 1.00 70.81 136 ILE A O 1
ATOM 1046 N N . VAL A 1 137 ? 17.371 0.184 12.577 1.00 65.12 137 VAL A N 1
ATOM 1047 C CA . VAL A 1 137 ? 17.164 0.980 11.362 1.00 65.12 137 VAL A CA 1
ATOM 1048 C C . VAL A 1 137 ? 16.742 0.020 10.261 1.00 65.12 137 VAL A C 1
ATOM 1050 O O . VAL A 1 137 ? 17.321 -1.057 10.122 1.00 65.12 137 VAL A O 1
ATOM 1053 N N . ALA A 1 138 ? 15.698 0.381 9.518 1.00 65.75 138 ALA A N 1
ATOM 1054 C CA . ALA A 1 138 ? 15.213 -0.435 8.418 1.00 65.75 138 ALA A CA 1
ATOM 1055 C C . ALA A 1 138 ? 16.174 -0.360 7.249 1.00 65.75 138 ALA A C 1
ATOM 1057 O O . ALA A 1 138 ? 16.189 0.624 6.520 1.00 65.75 138 ALA A O 1
ATOM 1058 N N . ASP A 1 139 ? 16.952 -1.419 7.061 1.00 70.69 139 ASP A N 1
ATOM 1059 C CA . ASP A 1 139 ? 17.702 -1.629 5.829 1.00 70.69 139 ASP A CA 1
ATOM 1060 C C . ASP A 1 139 ? 16.934 -2.617 4.948 1.00 70.69 139 ASP A C 1
ATOM 1062 O O . ASP A 1 139 ? 17.299 -3.787 4.803 1.00 70.69 139 ASP A O 1
ATOM 1066 N N . PHE A 1 140 ? 15.771 -2.176 4.458 1.00 76.19 140 PHE A N 1
ATOM 1067 C CA . PHE A 1 140 ? 15.008 -2.966 3.500 1.00 76.19 140 PHE A CA 1
ATOM 1068 C C . PHE A 1 140 ? 15.687 -2.902 2.130 1.00 76.19 140 PHE A C 1
ATOM 1070 O O . PHE A 1 140 ? 16.001 -1.804 1.656 1.00 76.19 140 PHE A O 1
ATOM 1077 N N . PRO A 1 141 ? 15.865 -4.048 1.451 1.00 78.50 141 PRO A N 1
ATOM 1078 C CA . PRO A 1 141 ? 16.558 -4.085 0.178 1.00 78.50 141 PRO A CA 1
ATOM 1079 C C . PRO A 1 141 ? 15.816 -3.260 -0.877 1.00 78.50 141 PRO A C 1
ATOM 1081 O O . PRO A 1 141 ? 14.589 -3.309 -1.002 1.00 78.50 141 PRO A O 1
ATOM 1084 N N . VAL A 1 142 ? 16.592 -2.536 -1.682 1.00 87.19 142 VAL A N 1
ATOM 1085 C CA . VAL A 1 142 ? 16.121 -1.888 -2.910 1.00 87.19 142 VAL A CA 1
ATOM 1086 C C . VAL A 1 142 ? 16.257 -2.889 -4.062 1.00 87.19 142 VAL A C 1
ATOM 1088 O O . VAL A 1 142 ? 17.120 -2.768 -4.929 1.00 87.19 142 VAL A O 1
ATOM 1091 N N . ALA A 1 143 ? 15.419 -3.921 -4.035 1.00 87.75 143 ALA A N 1
ATOM 1092 C CA . ALA A 1 143 ? 15.454 -5.060 -4.952 1.00 87.75 143 ALA A CA 1
ATOM 1093 C C . ALA A 1 143 ? 14.024 -5.527 -5.278 1.00 87.75 143 ALA A C 1
ATOM 1095 O O . ALA A 1 143 ? 13.111 -5.260 -4.488 1.00 87.75 143 ALA A O 1
ATOM 1096 N N . PRO A 1 144 ? 13.805 -6.218 -6.412 1.00 89.50 144 PRO A N 1
ATOM 1097 C CA . PRO A 1 144 ? 12.532 -6.885 -6.658 1.00 89.50 144 PRO A CA 1
ATOM 1098 C C . PRO A 1 144 ? 12.263 -7.949 -5.585 1.00 89.50 144 PRO A C 1
ATOM 1100 O O . PRO A 1 144 ? 13.181 -8.613 -5.104 1.00 89.50 144 PRO A O 1
ATOM 1103 N N . LEU A 1 145 ? 10.989 -8.157 -5.249 1.00 85.81 145 LEU A N 1
ATOM 1104 C CA . LEU A 1 145 ? 10.541 -9.162 -4.284 1.00 85.81 145 LEU A CA 1
ATOM 1105 C C . LEU A 1 145 ? 11.012 -10.571 -4.657 1.00 85.81 145 LEU A C 1
ATOM 1107 O O . LEU A 1 145 ? 11.371 -11.376 -3.803 1.00 85.81 145 LEU A O 1
ATOM 1111 N N . ARG A 1 146 ? 10.976 -10.870 -5.955 1.00 88.31 146 ARG A N 1
ATOM 1112 C CA . ARG A 1 146 ? 11.493 -12.101 -6.545 1.00 88.31 146 ARG A CA 1
ATOM 1113 C C . ARG A 1 146 ? 12.547 -11.712 -7.561 1.00 88.31 146 ARG A C 1
ATOM 1115 O O . ARG A 1 146 ? 12.222 -11.237 -8.653 1.00 88.31 146 ARG A O 1
ATOM 1122 N N . ASP A 1 147 ? 13.802 -11.882 -7.167 1.00 89.88 147 ASP A N 1
ATOM 1123 C CA . ASP A 1 147 ? 14.962 -11.459 -7.947 1.00 89.88 147 ASP A CA 1
ATOM 1124 C C . ASP A 1 147 ? 15.331 -12.480 -9.026 1.00 89.88 147 ASP A C 1
ATOM 1126 O O . ASP A 1 147 ? 16.324 -13.201 -8.959 1.00 89.88 147 ASP A O 1
ATOM 1130 N N . GLU A 1 148 ? 14.451 -12.587 -10.016 1.00 92.12 148 GLU A N 1
ATOM 1131 C CA . GLU A 1 148 ? 14.573 -13.519 -11.128 1.00 92.12 148 GLU A CA 1
ATOM 1132 C C . GLU A 1 148 ? 14.388 -12.804 -12.468 1.00 92.12 148 GLU A C 1
ATOM 1134 O O . GLU A 1 148 ? 13.632 -11.836 -12.598 1.00 92.12 148 GLU A O 1
ATOM 1139 N N . GLN A 1 149 ? 15.067 -13.306 -13.498 1.00 95.56 149 GLN A N 1
ATOM 1140 C CA . GLN A 1 149 ? 14.906 -12.781 -14.845 1.00 95.56 149 GLN A CA 1
ATOM 1141 C C . GLN A 1 149 ? 13.546 -13.205 -15.413 1.00 95.56 149 GLN A C 1
ATOM 1143 O O . GLN A 1 149 ? 13.278 -14.396 -15.580 1.00 95.56 149 GLN A O 1
ATOM 1148 N N . ARG A 1 150 ? 12.713 -12.225 -15.774 1.00 95.88 150 ARG A N 1
ATOM 1149 C CA . ARG A 1 150 ? 11.399 -12.434 -16.401 1.00 95.88 150 ARG A CA 1
ATOM 1150 C C . ARG A 1 150 ? 11.367 -11.922 -17.839 1.00 95.88 150 ARG A C 1
ATOM 1152 O O . ARG A 1 150 ? 12.284 -11.232 -18.297 1.00 95.88 150 ARG A O 1
ATOM 1159 N N . ASP A 1 151 ? 10.309 -12.286 -18.566 1.00 96.75 151 ASP A N 1
ATOM 1160 C CA . ASP A 1 151 ? 10.074 -11.770 -19.914 1.00 96.75 151 ASP A CA 1
ATOM 1161 C C . ASP A 1 151 ? 9.652 -10.296 -19.862 1.00 96.75 151 ASP A C 1
ATOM 1163 O O . ASP A 1 151 ? 8.483 -9.955 -19.657 1.00 96.75 151 ASP A O 1
ATOM 1167 N N . ALA A 1 152 ? 10.627 -9.424 -20.114 1.00 95.94 152 ALA A N 1
ATOM 1168 C CA . ALA A 1 152 ? 10.435 -7.983 -20.118 1.00 95.94 152 ALA A CA 1
ATOM 1169 C C . ALA A 1 152 ? 9.395 -7.524 -21.153 1.00 95.94 152 ALA A C 1
ATOM 1171 O O . ALA A 1 152 ? 8.761 -6.489 -20.954 1.00 95.94 152 ALA A O 1
ATOM 1172 N N . THR A 1 153 ? 9.190 -8.272 -22.246 1.00 96.50 153 THR A N 1
ATOM 1173 C CA . THR A 1 153 ? 8.194 -7.918 -23.271 1.00 96.50 153 THR A CA 1
ATOM 1174 C C . THR A 1 153 ? 6.780 -8.083 -22.731 1.00 96.50 153 THR A C 1
ATOM 1176 O O . THR A 1 153 ? 5.972 -7.157 -22.830 1.00 96.50 153 THR A O 1
ATOM 1179 N N . THR A 1 154 ? 6.486 -9.235 -22.126 1.00 96.69 154 THR A N 1
ATOM 1180 C CA . THR A 1 154 ? 5.181 -9.493 -21.507 1.00 96.69 154 THR A CA 1
ATOM 1181 C C . THR A 1 154 ? 4.926 -8.540 -20.342 1.00 96.69 154 THR A C 1
ATOM 1183 O O . THR A 1 154 ? 3.848 -7.947 -20.270 1.00 96.69 154 THR A O 1
ATOM 1186 N N . GLN A 1 155 ? 5.926 -8.320 -19.479 1.00 97.50 155 GLN A N 1
ATOM 1187 C CA . GLN A 1 155 ? 5.815 -7.361 -18.376 1.00 97.50 155 GLN A CA 1
ATOM 1188 C C . GLN A 1 155 ? 5.493 -5.957 -18.893 1.00 97.50 155 GLN A C 1
ATOM 1190 O O . GLN A 1 155 ? 4.549 -5.332 -18.423 1.00 97.50 155 GLN A O 1
ATOM 1195 N N . HIS A 1 156 ? 6.220 -5.478 -19.905 1.00 97.06 156 HIS A N 1
ATOM 1196 C CA . HIS A 1 156 ? 5.984 -4.170 -20.513 1.00 97.06 156 HIS A CA 1
ATOM 1197 C C . HIS A 1 156 ? 4.540 -4.014 -21.016 1.00 97.06 156 HIS A C 1
ATOM 1199 O O . HIS A 1 156 ? 3.884 -3.020 -20.706 1.00 97.06 156 HIS A O 1
ATOM 1205 N N . GLN A 1 157 ? 4.022 -5.004 -21.752 1.00 97.19 157 GLN A N 1
ATOM 1206 C CA . GLN A 1 157 ? 2.655 -4.961 -22.279 1.00 97.19 157 GLN A CA 1
ATOM 1207 C C . GLN A 1 157 ? 1.611 -4.883 -21.160 1.00 97.19 157 GLN A C 1
ATOM 1209 O O . GLN A 1 157 ? 0.666 -4.096 -21.251 1.00 97.19 157 GLN A O 1
ATOM 1214 N N . GLN A 1 158 ? 1.786 -5.672 -20.097 1.00 96.94 158 GLN A N 1
ATOM 1215 C CA . GLN A 1 158 ? 0.881 -5.656 -18.949 1.00 96.94 158 GLN A CA 1
ATOM 1216 C C . GLN A 1 158 ? 0.970 -4.341 -18.173 1.00 96.94 158 GLN A C 1
ATOM 1218 O O . GLN A 1 158 ? -0.057 -3.736 -17.877 1.00 96.94 158 GLN A O 1
ATOM 1223 N N . ILE A 1 159 ? 2.178 -3.856 -17.894 1.00 98.12 159 ILE A N 1
ATOM 1224 C CA . ILE A 1 159 ? 2.399 -2.601 -17.167 1.00 98.12 159 ILE A CA 1
ATOM 1225 C C . ILE A 1 159 ? 1.768 -1.434 -17.923 1.00 98.12 159 ILE A C 1
ATOM 1227 O O . ILE A 1 159 ? 0.999 -0.674 -17.339 1.00 98.12 159 ILE A O 1
ATOM 1231 N N . LEU A 1 160 ? 2.009 -1.327 -19.233 1.00 97.44 160 LEU A N 1
ATOM 1232 C CA . LEU A 1 160 ? 1.388 -0.290 -20.051 1.00 97.44 160 LEU A CA 1
ATOM 1233 C C . LEU A 1 160 ? -0.143 -0.419 -20.056 1.00 97.44 160 LEU A C 1
ATOM 1235 O O . LEU A 1 160 ? -0.841 0.589 -19.970 1.00 97.44 160 LEU A O 1
ATOM 1239 N N . HIS A 1 161 ? -0.683 -1.640 -20.102 1.00 96.88 161 HIS A N 1
ATOM 1240 C CA . HIS A 1 161 ? -2.122 -1.863 -19.977 1.00 96.88 161 HIS A CA 1
ATOM 1241 C C . HIS A 1 161 ? -2.672 -1.331 -18.642 1.00 96.88 161 HIS A C 1
ATOM 1243 O O . HIS A 1 161 ? -3.646 -0.580 -18.656 1.00 96.88 161 HIS A O 1
ATOM 1249 N N . PHE A 1 162 ? -2.047 -1.647 -17.504 1.00 97.12 162 PHE A N 1
ATOM 1250 C CA . PHE A 1 162 ? -2.496 -1.176 -16.187 1.00 97.12 162 PHE A CA 1
ATOM 1251 C C . PHE A 1 162 ? -2.345 0.337 -16.007 1.00 97.12 162 PHE A C 1
ATOM 1253 O O . PHE A 1 162 ? -3.259 0.981 -15.483 1.00 97.12 162 PHE A O 1
ATOM 1260 N N . LEU A 1 163 ? -1.255 0.922 -16.511 1.00 97.56 163 LEU A N 1
ATOM 1261 C CA . LEU A 1 163 ? -1.074 2.374 -16.542 1.00 97.56 163 LEU A CA 1
ATOM 1262 C C . LEU A 1 163 ? -2.228 3.058 -17.290 1.00 97.56 163 LEU A C 1
ATOM 1264 O O . LEU A 1 163 ? -2.785 4.043 -16.811 1.00 97.56 163 LEU A O 1
ATOM 1268 N N . GLN A 1 164 ? -2.646 2.508 -18.432 1.00 96.62 164 GLN A N 1
ATOM 1269 C CA . GLN A 1 164 ? -3.709 3.104 -19.245 1.00 96.62 164 GLN A CA 1
ATOM 1270 C C . GLN A 1 164 ? -5.118 2.833 -18.718 1.00 96.62 164 GLN A C 1
ATOM 1272 O O . GLN A 1 164 ? -5.974 3.709 -18.785 1.00 96.62 164 GLN A O 1
ATOM 1277 N N . GLN A 1 165 ? -5.392 1.614 -18.255 1.00 95.44 165 GLN A N 1
ATOM 1278 C CA . GLN A 1 165 ? -6.756 1.178 -17.947 1.00 95.44 165 GLN A CA 1
ATOM 1279 C C . GLN A 1 165 ? -7.146 1.387 -16.485 1.00 95.44 165 GLN A C 1
ATOM 1281 O O . GLN A 1 165 ? -8.337 1.439 -16.188 1.00 95.44 165 GLN A O 1
ATOM 1286 N N . ARG A 1 166 ? -6.176 1.501 -15.571 1.00 94.44 166 ARG A N 1
ATOM 1287 C CA . ARG A 1 166 ? -6.442 1.686 -14.137 1.00 94.44 166 ARG A CA 1
ATOM 1288 C C . ARG A 1 166 ? -5.866 2.998 -13.631 1.00 94.44 166 ARG A C 1
ATOM 1290 O O . ARG A 1 166 ? -6.608 3.816 -13.091 1.00 94.44 166 ARG A O 1
ATOM 1297 N N . TYR A 1 167 ? -4.577 3.235 -13.868 1.00 95.62 167 TYR A N 1
ATOM 1298 C CA . TYR A 1 167 ? -3.908 4.381 -13.260 1.00 95.62 167 TYR A CA 1
ATOM 1299 C C . TYR A 1 167 ? -4.313 5.720 -13.875 1.00 95.62 167 TYR A C 1
ATOM 1301 O O . TYR A 1 167 ? -4.644 6.654 -13.153 1.00 95.62 167 TYR A O 1
ATOM 1309 N N . LEU A 1 168 ? -4.371 5.817 -15.203 1.00 94.81 168 LEU A N 1
ATOM 1310 C CA . LEU A 1 168 ? -4.811 7.035 -15.881 1.00 94.81 168 LEU A CA 1
ATOM 1311 C C . LEU A 1 168 ? -6.239 7.458 -15.462 1.00 94.81 168 LEU A C 1
ATOM 1313 O O . LEU A 1 168 ? -6.407 8.613 -15.066 1.00 94.81 168 LEU A O 1
ATOM 1317 N N . PRO A 1 169 ? -7.263 6.577 -15.476 1.00 93.00 169 PRO A N 1
ATOM 1318 C CA . PRO A 1 169 ? -8.584 6.915 -14.946 1.00 93.00 169 PRO A CA 1
ATOM 1319 C C . PRO A 1 169 ? -8.561 7.335 -13.478 1.00 93.00 169 PRO A C 1
ATOM 1321 O O . PRO A 1 169 ? -9.272 8.266 -13.104 1.00 93.00 169 PRO A O 1
ATOM 1324 N N . TYR A 1 170 ? -7.738 6.677 -12.657 1.00 92.69 170 TYR A N 1
ATOM 1325 C CA . TYR A 1 170 ? -7.549 7.051 -11.260 1.00 92.69 170 TYR A CA 1
ATOM 1326 C C . TYR A 1 170 ? -7.008 8.479 -11.130 1.00 92.69 170 TYR A C 1
ATOM 1328 O O . TYR A 1 170 ? -7.628 9.287 -10.444 1.00 92.69 170 TYR A O 1
ATOM 1336 N N . LEU A 1 171 ? -5.938 8.826 -11.854 1.00 91.19 171 LEU A N 1
ATOM 1337 C CA . LEU A 1 171 ? -5.361 10.173 -11.866 1.00 91.19 171 LEU A CA 1
ATOM 1338 C C . LEU A 1 171 ? -6.366 11.236 -12.328 1.00 91.19 171 LEU A C 1
ATOM 1340 O O . LEU A 1 171 ? -6.479 12.285 -11.700 1.00 91.19 171 LEU A O 1
ATOM 1344 N N . ILE A 1 172 ? -7.126 10.962 -13.394 1.00 90.25 172 ILE A N 1
ATOM 1345 C CA . ILE A 1 172 ? -8.168 11.874 -13.899 1.00 90.25 172 ILE A CA 1
ATOM 1346 C C . ILE A 1 172 ? -9.307 12.031 -12.878 1.00 90.25 172 ILE A C 1
ATOM 1348 O O . ILE A 1 172 ? -9.870 13.114 -12.728 1.00 90.25 172 ILE A O 1
ATOM 1352 N N . GLY A 1 173 ? -9.668 10.953 -12.177 1.00 86.31 173 GLY A N 1
ATOM 1353 C CA . GLY A 1 173 ? -10.741 10.944 -11.184 1.00 86.31 173 GLY A CA 1
ATOM 1354 C C . GLY A 1 173 ? -10.380 11.619 -9.858 1.00 86.31 173 GLY A C 1
ATOM 1355 O O . GLY A 1 173 ? -11.279 11.939 -9.070 1.00 86.31 173 GLY A O 1
ATOM 1356 N N . GLN A 1 174 ? -9.093 11.850 -9.589 1.00 83.38 174 GLN A N 1
ATOM 1357 C CA . GLN A 1 174 ? -8.655 12.508 -8.367 1.00 83.38 174 GLN A CA 1
ATOM 1358 C C . GLN A 1 174 ? -9.056 13.985 -8.332 1.00 83.38 174 GLN A C 1
ATOM 1360 O O . GLN A 1 174 ? -8.855 14.751 -9.270 1.00 83.38 174 GLN A O 1
ATOM 1365 N N . ARG A 1 175 ? -9.587 14.417 -7.184 1.00 78.12 175 ARG A N 1
ATOM 1366 C CA . ARG A 1 175 ? -10.001 15.813 -6.971 1.00 78.12 175 ARG A CA 1
ATOM 1367 C C . ARG A 1 175 ? -8.918 16.685 -6.344 1.00 78.12 175 ARG A C 1
ATOM 1369 O O . ARG A 1 175 ? -9.031 17.907 -6.401 1.00 78.12 175 ARG A O 1
ATOM 1376 N N . LYS A 1 176 ? -7.935 16.086 -5.668 1.00 78.88 176 LYS A N 1
ATOM 1377 C CA . LYS A 1 176 ? -6.930 16.806 -4.878 1.00 78.88 176 LYS A CA 1
ATOM 1378 C C . LYS A 1 176 ? -5.591 16.050 -4.852 1.00 78.88 176 LYS A C 1
ATOM 1380 O O . LYS A 1 176 ? -5.513 15.067 -4.124 1.00 78.88 176 LYS A O 1
ATOM 1385 N N . PRO A 1 177 ? -4.555 16.547 -5.547 1.00 83.06 177 PRO A N 1
ATOM 1386 C CA . PRO A 1 177 ? -4.629 17.526 -6.636 1.00 83.06 177 PRO A CA 1
ATOM 1387 C C . PRO A 1 177 ? -5.245 16.915 -7.917 1.00 83.06 177 PRO A C 1
ATOM 1389 O O . PRO A 1 177 ? -5.019 15.732 -8.184 1.00 83.06 177 PRO A O 1
ATOM 1392 N N . PRO A 1 178 ? -5.997 17.695 -8.722 1.00 86.62 178 PRO A N 1
ATOM 1393 C CA . PRO A 1 178 ? -6.376 17.300 -10.082 1.00 86.62 178 PRO A CA 1
ATOM 1394 C C . PRO A 1 178 ? -5.151 17.008 -10.957 1.00 86.62 178 PRO A C 1
ATOM 1396 O O . PRO A 1 178 ? -4.068 17.559 -10.726 1.00 86.62 178 PRO A O 1
ATOM 1399 N N . ILE A 1 179 ? -5.320 16.182 -11.992 1.00 89.19 179 ILE A N 1
ATOM 1400 C CA . ILE A 1 179 ? -4.221 15.760 -12.873 1.00 89.19 179 ILE A CA 1
ATOM 1401 C C . ILE A 1 179 ? -3.498 16.934 -13.541 1.00 89.19 179 ILE A C 1
ATOM 1403 O O . ILE A 1 179 ? -2.282 16.904 -13.693 1.00 89.19 179 ILE A O 1
ATOM 1407 N N . GLU A 1 180 ? -4.201 18.012 -13.873 1.00 90.00 180 GLU A N 1
ATOM 1408 C CA . GLU A 1 180 ? -3.617 19.196 -14.498 1.00 90.00 180 GLU A CA 1
ATOM 1409 C C . GLU A 1 180 ? -2.649 19.919 -13.562 1.00 90.00 180 GLU A C 1
ATOM 1411 O O . GLU A 1 180 ? -1.633 20.450 -14.008 1.00 90.00 180 GLU A O 1
ATOM 1416 N N . HIS A 1 181 ? -2.942 19.929 -12.260 1.00 90.56 181 HIS A N 1
ATOM 1417 C CA . HIS A 1 18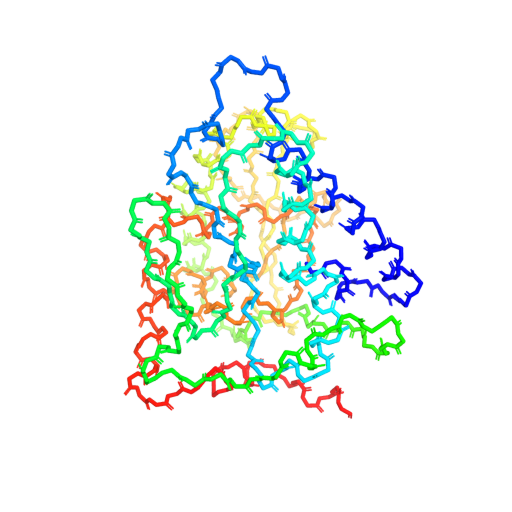1 ? -2.056 20.523 -11.262 1.00 90.56 181 HIS A CA 1
ATOM 1418 C C . HIS A 1 181 ? -0.795 19.678 -11.103 1.00 90.56 181 HIS A C 1
ATOM 1420 O O . HIS A 1 181 ? 0.298 20.234 -11.111 1.00 90.56 181 HIS A O 1
ATOM 1426 N N . ARG A 1 182 ? -0.947 18.347 -11.063 1.00 88.06 182 ARG A N 1
ATOM 1427 C CA . ARG A 1 182 ? 0.182 17.404 -11.027 1.00 88.06 182 ARG A CA 1
ATOM 1428 C C . ARG A 1 182 ? 1.086 17.592 -12.239 1.00 88.06 182 ARG A C 1
ATOM 1430 O O . ARG A 1 182 ? 2.280 17.798 -12.100 1.00 88.06 182 ARG A O 1
ATOM 1437 N N . LEU A 1 183 ? 0.509 17.589 -13.440 1.00 92.12 183 LEU A N 1
ATOM 1438 C CA . LEU A 1 183 ? 1.268 17.817 -14.667 1.00 92.12 183 LEU A CA 1
ATOM 1439 C C . LEU A 1 183 ? 1.959 19.184 -14.647 1.00 92.12 183 LEU A C 1
ATOM 1441 O O . LEU A 1 183 ? 3.121 19.272 -15.026 1.00 92.12 183 LEU A O 1
ATOM 1445 N N . SER A 1 184 ? 1.279 20.243 -14.193 1.00 92.19 184 SER A N 1
ATOM 1446 C CA . SER A 1 184 ? 1.866 21.591 -14.106 1.00 92.19 184 SER A CA 1
ATOM 1447 C C . SER A 1 184 ? 3.073 21.648 -13.171 1.00 92.19 184 SER A C 1
ATOM 1449 O O . SER A 1 184 ? 4.059 22.300 -13.507 1.00 92.19 184 SER A O 1
ATOM 1451 N N . GLU A 1 185 ? 2.996 20.972 -12.023 1.00 90.19 185 GLU A N 1
ATOM 1452 C CA . GLU A 1 185 ? 4.065 20.916 -11.018 1.00 90.19 185 GLU A CA 1
ATOM 1453 C C . GLU A 1 185 ? 5.372 20.371 -11.604 1.00 90.19 185 GLU A C 1
ATOM 1455 O O . GLU A 1 185 ? 6.445 20.906 -11.336 1.00 90.19 185 GLU A O 1
ATOM 1460 N N . TYR A 1 186 ? 5.271 19.393 -12.503 1.00 89.38 186 TYR A N 1
ATOM 1461 C CA . TYR A 1 186 ? 6.413 18.725 -13.129 1.00 89.38 186 TYR A CA 1
ATOM 1462 C C . TYR A 1 186 ? 6.657 19.181 -14.580 1.00 89.38 186 TYR A C 1
ATOM 1464 O O . TYR A 1 186 ? 7.051 18.405 -15.453 1.00 89.38 186 TYR A O 1
ATOM 1472 N N . GLY A 1 187 ? 6.406 20.460 -14.883 1.00 89.62 187 GLY A N 1
ATOM 1473 C CA . GLY A 1 187 ? 6.757 21.049 -16.183 1.00 89.62 187 GLY A CA 1
ATOM 1474 C C . GLY A 1 187 ? 5.907 20.559 -17.364 1.00 89.62 187 GLY A C 1
ATOM 1475 O O . GLY A 1 187 ? 6.333 20.620 -18.516 1.00 89.62 187 GLY A O 1
ATOM 1476 N N . GLY A 1 188 ? 4.696 20.080 -17.091 1.00 92.25 188 GLY A N 1
ATOM 1477 C CA . G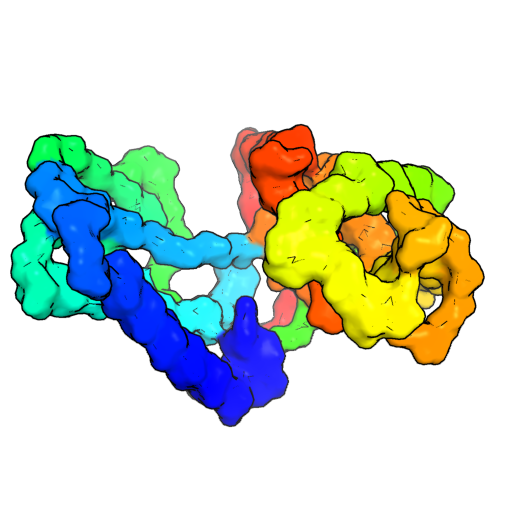LY A 1 188 ? 3.710 19.634 -18.075 1.00 92.25 188 GLY A CA 1
ATOM 1478 C C . GLY A 1 188 ? 3.747 18.148 -18.421 1.00 92.25 188 GLY A C 1
ATOM 1479 O O . GLY A 1 188 ? 3.107 17.736 -19.396 1.00 92.25 188 GLY A O 1
ATOM 1480 N N . GLN A 1 189 ? 4.474 17.349 -17.643 1.00 92.56 189 GLN A N 1
ATOM 1481 C CA . GLN A 1 189 ? 4.606 15.908 -17.828 1.00 92.56 189 GLN A CA 1
ATOM 1482 C C . GLN A 1 189 ? 4.639 15.177 -16.489 1.00 92.56 189 GLN A C 1
ATOM 1484 O O . GLN A 1 189 ? 4.988 15.766 -15.482 1.00 92.56 189 GLN A O 1
ATOM 1489 N N . TYR A 1 190 ? 4.3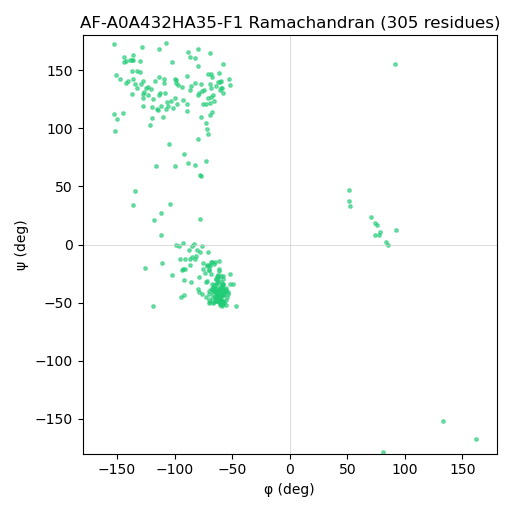08 13.892 -16.480 1.00 93.50 190 TYR A N 1
ATOM 1490 C CA . TYR A 1 190 ? 4.451 13.033 -15.307 1.00 93.50 190 TYR A CA 1
ATOM 1491 C C . TYR A 1 190 ? 5.037 11.693 -15.743 1.00 93.50 190 TYR A C 1
ATOM 1493 O O . TYR A 1 190 ? 4.567 11.109 -16.726 1.00 93.50 190 TYR A O 1
ATOM 1501 N N . ARG A 1 191 ? 6.095 11.248 -15.063 1.00 95.12 191 ARG A N 1
ATOM 1502 C CA . ARG A 1 191 ? 6.953 10.133 -15.469 1.00 95.12 191 ARG A CA 1
ATOM 1503 C C . ARG A 1 191 ? 6.923 9.009 -14.440 1.00 95.12 191 ARG A C 1
ATOM 1505 O O . ARG A 1 191 ? 7.287 9.204 -13.283 1.00 95.12 191 ARG A O 1
ATOM 1512 N N . VAL A 1 192 ? 6.591 7.817 -14.928 1.00 96.94 192 VAL A N 1
ATOM 1513 C CA . VAL A 1 192 ? 6.741 6.550 -14.209 1.00 96.94 192 VAL A CA 1
ATOM 1514 C C . VAL A 1 192 ? 7.895 5.777 -14.839 1.00 96.94 192 VAL A C 1
ATOM 1516 O O . VAL A 1 192 ? 7.828 5.410 -16.014 1.00 96.94 192 VAL A O 1
ATOM 1519 N N . ARG A 1 193 ? 8.958 5.525 -14.075 1.00 97.25 193 ARG A N 1
ATOM 1520 C CA . ARG A 1 193 ? 10.099 4.704 -14.500 1.00 97.25 193 ARG A CA 1
ATOM 1521 C C . ARG A 1 193 ? 9.944 3.283 -13.980 1.00 97.25 193 ARG A C 1
ATOM 1523 O O . ARG A 1 193 ? 9.603 3.063 -12.822 1.00 97.25 193 ARG A O 1
ATOM 1530 N N . VAL A 1 194 ? 10.234 2.302 -14.827 1.00 97.62 194 VAL A N 1
ATOM 1531 C CA . VAL A 1 194 ? 10.208 0.891 -14.431 1.00 97.62 194 VAL A CA 1
ATOM 1532 C C . VAL A 1 194 ? 11.517 0.196 -14.786 1.00 97.62 194 VAL A C 1
ATOM 1534 O O . VAL A 1 194 ? 11.961 0.262 -15.931 1.00 97.62 194 VAL A O 1
ATOM 1537 N N . ARG A 1 195 ? 12.109 -0.503 -13.811 1.00 96.81 195 ARG A N 1
ATOM 1538 C CA . ARG A 1 195 ? 13.303 -1.349 -13.951 1.00 96.81 195 ARG A CA 1
ATOM 1539 C C . ARG A 1 195 ? 12.904 -2.781 -14.323 1.00 96.81 195 ARG A C 1
ATOM 1541 O O . ARG A 1 195 ? 12.178 -3.431 -13.574 1.00 96.81 195 ARG A O 1
ATOM 1548 N N . TYR A 1 196 ? 13.377 -3.279 -15.463 1.00 97.50 196 TYR A N 1
ATOM 1549 C CA . TYR A 1 196 ? 13.141 -4.642 -15.957 1.00 97.50 196 TYR A CA 1
ATOM 1550 C C . TYR A 1 196 ? 14.404 -5.481 -15.798 1.00 97.50 196 TYR A C 1
ATOM 1552 O O . TYR A 1 196 ? 15.413 -5.163 -16.429 1.00 97.50 196 TYR A O 1
ATOM 1560 N N . GLY A 1 197 ? 14.338 -6.559 -15.020 1.00 95.44 197 GLY A N 1
ATOM 1561 C CA . GLY A 1 197 ? 15.465 -7.458 -14.774 1.00 95.44 197 GLY A CA 1
ATOM 1562 C C . GLY A 1 197 ? 15.625 -7.773 -13.292 1.00 95.44 197 GLY A C 1
ATOM 1563 O O . GLY A 1 197 ? 14.647 -7.757 -12.547 1.00 95.44 197 GLY A O 1
ATOM 1564 N N . THR A 1 198 ? 16.861 -8.054 -12.902 1.00 93.88 198 THR A N 1
ATOM 1565 C CA . THR A 1 198 ? 17.267 -8.417 -11.542 1.00 93.88 198 THR A CA 1
ATOM 1566 C C . THR A 1 198 ? 18.029 -7.280 -10.865 1.00 93.88 198 THR A C 1
ATOM 1568 O O . THR A 1 198 ? 18.381 -6.288 -11.508 1.00 93.88 198 THR A O 1
ATOM 1571 N N . THR A 1 199 ? 18.345 -7.432 -9.578 1.00 91.19 199 THR A N 1
ATOM 1572 C CA . THR A 1 199 ? 19.221 -6.505 -8.841 1.00 91.19 199 THR A CA 1
ATOM 1573 C C . THR A 1 199 ? 20.576 -6.338 -9.536 1.00 91.19 199 THR A C 1
ATOM 1575 O O . THR A 1 199 ? 21.080 -5.220 -9.649 1.00 91.19 199 THR A O 1
ATOM 1578 N N . ASP A 1 200 ? 21.134 -7.433 -10.060 1.00 92.12 200 ASP A N 1
ATOM 1579 C CA . ASP A 1 200 ? 22.452 -7.452 -10.707 1.00 92.12 200 ASP A CA 1
ATOM 1580 C C . ASP A 1 200 ? 22.436 -6.919 -12.147 1.00 92.12 200 ASP A C 1
ATOM 1582 O O . ASP A 1 200 ? 23.450 -6.428 -12.650 1.00 92.12 200 ASP A O 1
ATOM 1586 N N . SER A 1 201 ? 21.309 -7.044 -12.853 1.00 95.31 201 SER A N 1
ATOM 1587 C CA . SER A 1 201 ? 21.213 -6.661 -14.259 1.00 95.31 201 SER A CA 1
ATOM 1588 C C . SER A 1 201 ? 19.795 -6.260 -14.637 1.00 95.31 201 SER A C 1
ATOM 1590 O O . SER A 1 201 ? 18.890 -7.091 -14.706 1.00 95.31 201 SER A O 1
ATOM 1592 N N . TRP A 1 202 ? 19.607 -4.975 -14.937 1.00 95.94 202 TRP A N 1
ATOM 1593 C CA . TRP A 1 202 ? 18.307 -4.434 -15.309 1.00 95.94 202 TRP A CA 1
ATOM 1594 C C . TRP A 1 202 ? 18.400 -3.346 -16.376 1.00 95.94 202 TRP A C 1
ATOM 1596 O O . TRP A 1 202 ? 19.446 -2.741 -16.611 1.00 95.94 202 TRP A O 1
ATOM 1606 N N . SER A 1 203 ? 17.266 -3.100 -17.029 1.00 95.69 203 SER A N 1
ATOM 1607 C CA . SER A 1 203 ? 17.081 -2.037 -18.016 1.00 95.69 203 SER A CA 1
ATOM 1608 C C . SER A 1 203 ? 15.869 -1.171 -17.651 1.00 95.69 203 SER A C 1
ATOM 1610 O O . SER A 1 203 ? 14.812 -1.717 -17.329 1.00 95.69 203 SER A O 1
ATOM 1612 N N . PRO A 1 204 ? 15.990 0.166 -17.651 1.00 96.31 204 PRO A N 1
ATOM 1613 C CA . PRO A 1 204 ? 14.860 1.052 -17.393 1.00 96.31 204 PRO A CA 1
ATOM 1614 C C . PRO A 1 204 ? 13.972 1.231 -18.629 1.00 96.31 204 PRO A C 1
ATOM 1616 O O . PRO A 1 204 ? 14.445 1.172 -19.765 1.00 96.31 204 PRO A O 1
ATOM 1619 N N . ARG A 1 205 ? 12.693 1.538 -18.400 1.00 96.69 205 ARG A N 1
ATOM 1620 C CA . ARG A 1 205 ? 11.797 2.173 -19.378 1.00 96.69 205 ARG A CA 1
ATOM 1621 C C . ARG A 1 205 ? 10.993 3.274 -18.706 1.00 96.69 205 ARG A C 1
ATOM 1623 O O . ARG A 1 205 ? 10.550 3.090 -17.572 1.00 96.69 205 ARG A O 1
ATOM 1630 N N . ASP A 1 206 ? 10.769 4.364 -19.429 1.00 96.94 206 ASP A N 1
ATOM 1631 C CA . ASP A 1 206 ? 10.008 5.509 -18.936 1.00 96.94 206 ASP A CA 1
ATOM 1632 C C . ASP A 1 206 ? 8.649 5.597 -19.625 1.00 96.94 206 ASP A C 1
ATOM 1634 O O . ASP A 1 206 ? 8.564 5.581 -20.853 1.00 96.94 206 ASP A O 1
ATOM 1638 N N . TYR A 1 207 ? 7.595 5.738 -18.825 1.00 97.06 207 TYR A N 1
ATOM 1639 C CA . TYR A 1 207 ? 6.223 5.945 -19.270 1.00 97.06 207 TYR A CA 1
ATOM 1640 C C . TYR A 1 207 ? 5.776 7.346 -18.887 1.00 97.06 207 TYR A C 1
ATOM 1642 O O . TYR A 1 207 ? 5.751 7.698 -17.707 1.00 97.06 207 TYR A O 1
ATOM 1650 N N . LEU A 1 208 ? 5.432 8.156 -19.884 1.00 95.12 208 LEU A N 1
ATOM 1651 C CA . LEU A 1 208 ? 5.080 9.554 -19.683 1.00 95.12 208 LEU A CA 1
ATOM 1652 C C . LEU A 1 208 ? 3.643 9.829 -20.079 1.00 95.12 208 LEU A C 1
ATOM 1654 O O . LEU A 1 208 ? 3.181 9.383 -21.125 1.00 95.12 208 LEU A O 1
ATOM 1658 N N . ILE A 1 209 ? 2.991 10.668 -19.289 1.00 95.12 209 ILE A N 1
ATOM 1659 C CA . ILE A 1 209 ? 1.776 11.382 -19.668 1.00 95.12 209 ILE A CA 1
ATOM 1660 C C . ILE A 1 209 ? 2.088 12.880 -19.742 1.00 95.12 209 ILE A C 1
ATOM 1662 O O . ILE A 1 209 ? 2.911 13.387 -18.979 1.00 95.12 209 ILE A O 1
ATOM 1666 N N . ARG A 1 210 ? 1.471 13.598 -20.687 1.00 94.19 210 ARG A N 1
ATOM 1667 C CA . ARG A 1 210 ? 1.709 15.033 -20.925 1.00 94.19 210 ARG A CA 1
ATOM 1668 C C . ARG A 1 210 ? 0.400 15.780 -21.141 1.00 94.19 210 ARG A C 1
ATOM 1670 O O . ARG A 1 210 ? -0.594 15.182 -21.540 1.00 94.19 210 ARG A O 1
ATOM 1677 N N . PHE A 1 211 ? 0.414 17.107 -21.019 1.00 89.88 211 PHE A N 1
ATOM 1678 C CA . PHE A 1 211 ? -0.745 17.925 -21.416 1.00 89.88 211 PHE A CA 1
ATOM 1679 C C . PHE A 1 211 ? -1.188 17.692 -22.862 1.00 89.88 211 PHE A C 1
ATOM 1681 O O . PHE A 1 211 ? -2.380 17.645 -23.152 1.00 89.88 211 PHE A O 1
ATOM 1688 N N . SER A 1 212 ? -0.227 17.533 -23.775 1.00 88.94 212 SER A N 1
ATOM 1689 C CA . SER A 1 212 ? -0.508 17.306 -25.194 1.00 88.94 212 SER A CA 1
ATOM 1690 C C . SER A 1 212 ? -1.070 15.913 -25.485 1.00 88.94 212 SER A C 1
ATOM 1692 O O . SER A 1 212 ? -1.619 15.697 -26.564 1.00 88.94 212 SER A O 1
ATOM 1694 N N . ALA A 1 213 ? -0.911 14.967 -24.557 1.00 89.62 213 ALA A N 1
ATOM 1695 C CA . ALA A 1 213 ? -1.328 13.582 -24.703 1.00 89.62 213 ALA A CA 1
ATOM 1696 C C . ALA A 1 213 ? -1.648 12.985 -23.325 1.00 89.62 213 ALA A C 1
ATOM 1698 O O . ALA A 1 213 ? -0.757 12.518 -22.612 1.00 89.62 213 ALA A O 1
ATOM 1699 N N . LEU A 1 214 ? -2.937 12.967 -22.968 1.00 91.00 214 LEU A N 1
ATOM 1700 C CA . LEU A 1 214 ? -3.446 12.328 -21.747 1.00 91.00 214 LEU A CA 1
ATOM 1701 C C . LEU A 1 214 ? -3.526 10.805 -21.906 1.00 91.00 214 LEU A C 1
ATOM 1703 O O . LEU A 1 214 ? -4.591 10.199 -21.829 1.00 91.00 214 LEU A O 1
ATOM 1707 N N . ARG A 1 215 ? -2.381 10.196 -22.196 1.00 95.19 215 ARG A N 1
ATOM 1708 C CA . ARG A 1 215 ? -2.170 8.753 -22.250 1.00 95.19 215 ARG A CA 1
ATOM 1709 C C . ARG A 1 215 ? -0.718 8.473 -21.897 1.00 95.19 215 ARG A C 1
ATOM 1711 O O . ARG A 1 215 ? 0.151 9.256 -22.268 1.00 95.19 215 ARG A O 1
ATOM 1718 N N . PHE A 1 216 ? -0.456 7.356 -21.231 1.00 96.88 216 PHE A N 1
ATOM 1719 C CA . PHE A 1 216 ? 0.916 6.928 -20.985 1.00 96.88 216 PHE A CA 1
ATOM 1720 C C . PHE A 1 216 ? 1.577 6.455 -22.285 1.00 96.88 216 PHE A C 1
ATOM 1722 O O . PHE A 1 216 ? 1.052 5.587 -22.983 1.00 96.88 216 PHE A O 1
ATOM 1729 N N . GLU A 1 217 ? 2.728 7.022 -22.615 1.00 94.94 217 GLU A N 1
ATOM 1730 C CA . GLU A 1 217 ? 3.546 6.639 -23.763 1.00 94.94 217 GLU A CA 1
ATOM 1731 C C . GLU A 1 217 ? 4.941 6.252 -23.288 1.00 94.94 217 GLU A C 1
ATOM 1733 O O . GLU A 1 217 ? 5.536 6.962 -22.477 1.00 94.94 217 GLU A O 1
ATOM 1738 N N . GLU A 1 218 ? 5.478 5.148 -23.811 1.00 95.19 218 GLU A N 1
ATOM 1739 C CA . GLU A 1 218 ? 6.894 4.835 -23.615 1.00 95.19 218 GLU A CA 1
ATOM 1740 C C . GLU A 1 218 ? 7.747 5.919 -24.289 1.00 95.19 218 GLU A C 1
ATOM 1742 O O . GLU A 1 218 ? 7.456 6.354 -25.407 1.00 95.19 218 GLU A O 1
ATOM 1747 N N . GLN A 1 219 ? 8.795 6.364 -23.603 1.00 92.69 219 GLN A N 1
ATOM 1748 C CA . GLN A 1 219 ? 9.774 7.313 -24.118 1.00 92.69 219 GLN A CA 1
ATOM 1749 C C . GLN A 1 219 ? 11.191 6.779 -23.893 1.00 92.69 219 GLN A C 1
ATOM 1751 O O . GLN A 1 219 ? 11.411 5.967 -22.989 1.00 92.69 219 GLN A O 1
ATOM 1756 N N . PRO A 1 220 ? 12.174 7.260 -24.676 1.00 91.00 220 PRO A N 1
ATOM 1757 C CA . PRO A 1 220 ? 13.576 7.028 -24.371 1.00 91.00 220 PRO A CA 1
ATOM 1758 C C . PRO A 1 220 ? 13.889 7.427 -22.928 1.00 91.00 220 PRO A C 1
ATOM 1760 O O . PRO A 1 220 ? 13.432 8.467 -22.443 1.00 91.00 220 PRO A O 1
ATOM 1763 N N . VAL A 1 221 ? 14.674 6.588 -22.256 1.00 92.38 221 VAL A N 1
ATOM 1764 C CA . VAL A 1 221 ? 15.090 6.847 -20.882 1.00 92.38 221 VAL A CA 1
ATOM 1765 C C . VAL A 1 221 ? 16.040 8.033 -20.870 1.00 92.38 221 VAL A C 1
ATOM 1767 O O . VAL A 1 221 ? 17.041 8.050 -21.585 1.00 92.38 221 VAL A O 1
ATOM 1770 N N . ASP A 1 222 ? 15.714 9.005 -20.030 1.00 86.31 222 ASP A N 1
ATOM 1771 C CA . ASP A 1 222 ? 16.543 10.173 -19.771 1.00 86.31 222 ASP A CA 1
ATOM 1772 C C . ASP A 1 222 ? 17.092 10.067 -18.346 1.00 86.31 222 ASP A C 1
ATOM 1774 O O . ASP A 1 222 ? 16.333 10.112 -17.377 1.00 86.31 222 ASP A O 1
ATOM 1778 N N . GLY A 1 223 ? 18.400 9.832 -18.221 1.00 79.50 223 GLY A N 1
ATOM 1779 C CA . GLY A 1 223 ? 19.052 9.561 -16.937 1.00 79.50 223 GLY A CA 1
ATOM 1780 C C . GLY A 1 223 ? 18.951 10.718 -15.943 1.00 79.50 223 GLY A C 1
ATOM 1781 O O . GLY A 1 223 ? 18.858 10.461 -14.746 1.00 79.50 223 GLY A O 1
ATOM 1782 N N . ASP A 1 224 ? 18.885 11.951 -16.445 1.00 81.06 224 ASP A N 1
ATOM 1783 C CA . ASP A 1 224 ? 18.832 13.174 -15.638 1.00 81.06 224 ASP A CA 1
ATOM 1784 C C . ASP A 1 224 ? 17.394 13.680 -15.425 1.00 81.06 224 ASP A C 1
ATOM 1786 O O . ASP A 1 224 ? 17.177 14.703 -14.773 1.00 81.06 224 ASP A O 1
ATOM 1790 N N . ALA A 1 225 ? 16.395 12.994 -15.994 1.00 82.38 225 ALA A N 1
ATOM 1791 C CA . ALA A 1 225 ? 15.008 13.412 -15.872 1.00 82.38 225 ALA A CA 1
ATOM 1792 C C . ALA A 1 225 ? 14.490 13.275 -14.439 1.00 82.38 225 ALA A C 1
ATOM 1794 O O . ALA A 1 225 ? 14.762 12.294 -13.748 1.00 82.38 225 ALA A O 1
ATOM 1795 N N . ASP A 1 226 ? 13.638 14.223 -14.053 1.00 87.25 226 ASP A N 1
ATOM 1796 C CA . ASP A 1 226 ? 12.859 14.129 -12.826 1.00 87.25 226 ASP A CA 1
ATOM 1797 C C . ASP A 1 226 ? 11.835 12.986 -12.950 1.00 87.25 226 ASP A C 1
ATOM 1799 O O . ASP A 1 226 ? 10.937 13.021 -13.802 1.00 87.25 226 ASP A O 1
ATOM 1803 N N . VAL A 1 227 ? 12.022 11.944 -12.138 1.00 93.25 227 VAL A N 1
ATOM 1804 C CA . VAL A 1 227 ? 11.184 10.741 -12.086 1.00 93.25 227 VAL A CA 1
ATOM 1805 C C . VAL A 1 227 ? 10.254 10.866 -10.888 1.00 93.25 227 VAL A C 1
ATOM 1807 O O . VAL A 1 227 ? 10.706 10.895 -9.744 1.00 93.25 227 VAL A O 1
ATOM 1810 N N . GLN A 1 228 ? 8.946 10.910 -11.140 1.00 93.94 228 GLN A N 1
ATOM 1811 C CA . GLN A 1 228 ? 7.968 11.061 -10.065 1.00 93.94 228 GLN A CA 1
ATOM 1812 C C . GLN A 1 228 ? 7.711 9.734 -9.350 1.00 93.94 228 GLN A C 1
ATOM 1814 O O . GLN A 1 228 ? 7.613 9.728 -8.125 1.00 93.94 228 GLN A O 1
ATOM 1819 N N . GLU A 1 229 ? 7.671 8.622 -10.087 1.00 95.06 229 GLU A N 1
ATOM 1820 C CA . GLU A 1 229 ? 7.482 7.279 -9.524 1.00 95.06 229 GLU A CA 1
ATOM 1821 C C . GLU A 1 229 ? 8.470 6.289 -10.141 1.00 95.06 229 GLU A C 1
ATOM 1823 O O . GLU A 1 229 ? 8.673 6.293 -11.360 1.00 95.06 229 GLU A O 1
ATOM 1828 N N . GLU A 1 230 ? 9.053 5.409 -9.324 1.00 96.00 230 GLU A N 1
ATOM 1829 C CA . GLU A 1 230 ? 9.964 4.369 -9.800 1.00 96.00 230 GL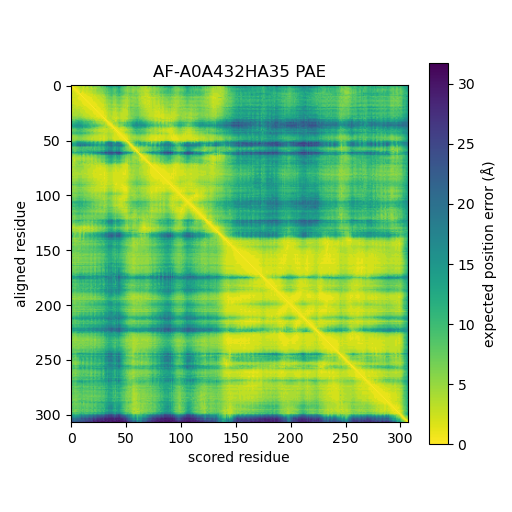U A CA 1
ATOM 1830 C C . GLU A 1 230 ? 9.632 2.991 -9.214 1.00 96.00 230 GLU A C 1
ATOM 1832 O O . GLU A 1 230 ? 9.429 2.831 -8.010 1.00 96.00 230 GLU A O 1
ATOM 1837 N N . TYR A 1 231 ? 9.618 1.964 -10.069 1.00 95.94 231 TYR A N 1
ATOM 1838 C CA . TYR A 1 231 ? 9.233 0.602 -9.690 1.00 95.94 231 TYR A CA 1
ATOM 1839 C C . TYR A 1 231 ? 10.121 -0.474 -10.314 1.00 95.94 231 TYR A C 1
ATOM 1841 O O . TYR A 1 231 ? 10.711 -0.280 -11.376 1.00 95.94 231 TYR A O 1
ATOM 1849 N N . TRP A 1 232 ? 10.143 -1.659 -9.705 1.00 95.75 232 TRP A N 1
ATOM 1850 C CA . TRP A 1 232 ? 10.585 -2.883 -10.373 1.00 95.75 232 TRP A CA 1
ATOM 1851 C C . TRP A 1 232 ? 9.427 -3.520 -11.145 1.00 95.75 232 TRP A C 1
ATOM 1853 O O . TRP A 1 232 ? 8.318 -3.651 -10.626 1.00 95.75 232 TRP A O 1
ATOM 1863 N N . ALA A 1 233 ? 9.689 -3.968 -12.374 1.00 97.12 233 ALA A N 1
ATOM 1864 C CA . ALA A 1 233 ? 8.705 -4.669 -13.196 1.00 97.12 233 ALA A CA 1
ATOM 1865 C C . ALA A 1 233 ? 8.229 -5.968 -12.531 1.00 97.12 233 ALA A C 1
ATOM 1867 O O . ALA A 1 233 ? 7.048 -6.292 -12.607 1.00 97.12 233 ALA A O 1
ATOM 1868 N N . ASN A 1 234 ? 9.132 -6.678 -11.846 1.00 94.94 234 ASN A N 1
ATOM 1869 C CA . ASN A 1 234 ? 8.811 -7.909 -11.121 1.00 94.94 234 ASN A CA 1
ATOM 1870 C C . ASN A 1 234 ? 7.797 -7.662 -10.000 1.00 94.94 234 ASN A C 1
ATOM 1872 O O . ASN A 1 234 ? 6.882 -8.460 -9.836 1.00 94.94 234 ASN A O 1
ATOM 1876 N N . ASP A 1 235 ? 7.907 -6.540 -9.286 1.00 93.12 235 ASP A N 1
ATOM 1877 C CA . ASP A 1 235 ? 6.984 -6.209 -8.196 1.00 93.12 235 ASP A CA 1
ATOM 1878 C C . ASP A 1 235 ? 5.590 -5.858 -8.715 1.00 93.12 235 ASP A C 1
ATOM 1880 O O . ASP A 1 235 ? 4.587 -6.265 -8.130 1.00 93.12 235 ASP A O 1
ATOM 1884 N N . LEU A 1 236 ? 5.520 -5.123 -9.829 1.00 94.88 236 LEU A N 1
ATOM 1885 C CA . LEU A 1 236 ? 4.255 -4.820 -10.500 1.00 94.88 236 LEU A CA 1
ATOM 1886 C C . LEU A 1 236 ? 3.602 -6.095 -11.046 1.00 94.88 236 LEU A C 1
ATOM 1888 O O . LEU A 1 236 ? 2.415 -6.317 -10.831 1.00 94.88 236 LEU A O 1
ATOM 1892 N N . ASP A 1 237 ? 4.376 -6.958 -11.699 1.00 95.25 237 ASP A N 1
ATOM 1893 C CA . ASP A 1 237 ? 3.896 -8.246 -12.201 1.00 95.25 237 ASP A CA 1
ATOM 1894 C C . ASP A 1 237 ? 3.418 -9.152 -11.056 1.00 95.25 237 ASP A C 1
ATOM 1896 O O . ASP A 1 237 ? 2.307 -9.679 -11.107 1.00 95.25 237 ASP A O 1
ATOM 1900 N N . ASP A 1 238 ? 4.176 -9.245 -9.961 1.00 92.06 238 ASP A N 1
ATOM 1901 C CA . ASP A 1 238 ? 3.756 -9.978 -8.766 1.00 92.06 238 ASP A CA 1
ATOM 1902 C C . ASP A 1 238 ? 2.446 -9.431 -8.187 1.00 92.06 238 ASP A C 1
ATOM 1904 O O . ASP A 1 238 ? 1.581 -10.191 -7.739 1.00 92.06 238 ASP A O 1
ATOM 1908 N N . TYR A 1 239 ? 2.249 -8.114 -8.245 1.00 91.12 239 TYR A N 1
ATOM 1909 C CA . TYR A 1 239 ? 0.979 -7.497 -7.891 1.00 91.12 239 TYR A CA 1
ATOM 1910 C C . TYR A 1 239 ? -0.152 -7.942 -8.826 1.00 91.12 239 TYR A C 1
ATOM 1912 O O . TYR A 1 239 ? -1.212 -8.374 -8.369 1.00 91.12 239 TYR A O 1
ATOM 1920 N N . PHE A 1 240 ? 0.069 -7.895 -10.141 1.00 93.44 240 PHE A N 1
ATOM 1921 C CA . PHE A 1 240 ? -0.934 -8.257 -11.146 1.00 93.44 240 PHE A CA 1
ATOM 1922 C C . PHE A 1 240 ? -1.339 -9.734 -11.072 1.00 93.44 240 PHE A C 1
ATOM 1924 O O . PHE A 1 240 ? -2.507 -10.076 -11.313 1.00 93.44 240 PHE A O 1
ATOM 1931 N N . GLN A 1 241 ? -0.395 -10.610 -10.719 1.00 91.56 241 GLN A N 1
ATOM 1932 C CA . GLN A 1 241 ? -0.641 -12.037 -10.505 1.00 91.56 241 GLN A CA 1
ATOM 1933 C C . GLN A 1 241 ? -1.206 -12.351 -9.110 1.00 91.56 241 GLN A C 1
ATOM 1935 O O . GLN A 1 241 ? -1.700 -13.457 -8.890 1.00 91.56 241 GLN A O 1
ATOM 1940 N N . GLY A 1 242 ? -1.185 -11.394 -8.176 1.00 88.75 242 GLY A N 1
ATOM 1941 C CA . GLY A 1 242 ? -1.597 -11.594 -6.785 1.00 88.75 242 GLY A CA 1
ATOM 1942 C C . GLY A 1 242 ? -0.591 -12.393 -5.952 1.00 88.75 242 GLY A C 1
ATOM 1943 O O . GLY A 1 242 ? -0.959 -12.941 -4.915 1.00 88.75 242 GLY A O 1
ATOM 1944 N N . THR A 1 243 ? 0.663 -12.487 -6.402 1.00 88.81 243 THR A N 1
ATOM 1945 C CA . THR A 1 243 ? 1.776 -13.144 -5.699 1.00 88.81 243 THR A CA 1
ATOM 1946 C C . THR A 1 243 ? 2.561 -12.182 -4.804 1.00 88.81 243 THR A C 1
ATOM 1948 O O . THR A 1 243 ? 3.349 -12.644 -3.972 1.00 88.81 243 THR A O 1
ATOM 1951 N N . ALA A 1 244 ? 2.348 -10.869 -4.940 1.00 84.81 244 ALA A N 1
ATOM 1952 C CA . ALA A 1 244 ? 2.700 -9.868 -3.934 1.00 84.81 244 ALA A CA 1
ATOM 1953 C C . ALA A 1 244 ? 1.619 -9.863 -2.840 1.00 84.81 244 ALA A C 1
ATOM 1955 O O . ALA A 1 244 ? 0.590 -9.196 -2.959 1.00 84.81 244 ALA A O 1
ATOM 1956 N N . ASP A 1 245 ? 1.818 -10.666 -1.797 1.00 75.19 245 ASP A N 1
ATOM 1957 C CA . ASP A 1 245 ? 0.890 -10.788 -0.668 1.00 75.19 245 ASP A CA 1
ATOM 1958 C C . ASP A 1 245 ? 1.022 -9.635 0.346 1.00 75.19 245 ASP A C 1
ATOM 1960 O O . ASP A 1 245 ? 1.955 -8.838 0.270 1.00 75.19 245 ASP A O 1
ATOM 1964 N N . ASP A 1 246 ? 0.067 -9.531 1.282 1.00 69.00 246 ASP A N 1
ATOM 1965 C CA . ASP A 1 246 ? -0.058 -8.394 2.215 1.00 69.00 246 ASP A CA 1
ATOM 1966 C C . ASP A 1 246 ? 1.153 -8.219 3.126 1.00 69.00 246 ASP A C 1
ATOM 1968 O O . ASP A 1 246 ? 1.367 -7.124 3.624 1.00 69.00 246 ASP A O 1
ATOM 1972 N N . PHE A 1 247 ? 1.950 -9.265 3.324 1.00 73.50 247 PHE A N 1
ATOM 1973 C CA . PHE A 1 247 ? 3.126 -9.225 4.178 1.00 73.50 247 PHE A CA 1
ATOM 1974 C C . PHE A 1 247 ? 4.379 -8.856 3.385 1.00 73.50 247 PHE A C 1
ATOM 1976 O O . PHE A 1 247 ? 5.164 -8.009 3.804 1.00 73.50 247 PHE A O 1
ATOM 1983 N N . SER A 1 248 ? 4.534 -9.451 2.202 1.00 72.19 248 SER A N 1
ATOM 1984 C CA . SER A 1 248 ? 5.687 -9.243 1.324 1.00 72.19 248 SER A CA 1
ATOM 1985 C C . SER A 1 248 ? 5.845 -7.800 0.833 1.00 72.19 248 SER A C 1
ATOM 1987 O O . SER A 1 248 ? 6.953 -7.350 0.562 1.00 72.19 248 SER A O 1
ATOM 1989 N N . THR A 1 249 ? 4.753 -7.034 0.752 1.00 70.56 249 THR A N 1
ATOM 1990 C CA . THR A 1 249 ? 4.795 -5.643 0.284 1.00 70.56 249 THR A CA 1
ATOM 1991 C C . THR A 1 249 ? 5.489 -4.685 1.248 1.00 70.56 249 THR A C 1
ATOM 1993 O O . THR A 1 249 ? 5.882 -3.604 0.821 1.00 70.56 249 THR A O 1
ATOM 1996 N N . PHE A 1 250 ? 5.650 -5.064 2.520 1.00 69.56 250 PHE A N 1
ATOM 1997 C CA . PHE A 1 250 ? 6.221 -4.203 3.560 1.00 69.56 250 PHE A CA 1
ATOM 1998 C C . PHE A 1 250 ? 7.700 -4.457 3.850 1.00 69.56 250 PHE A C 1
ATOM 2000 O O . PHE A 1 250 ? 8.250 -3.780 4.711 1.00 69.56 250 PHE A O 1
ATOM 2007 N N . CYS A 1 251 ? 8.351 -5.411 3.178 1.00 71.81 251 CYS A N 1
ATOM 2008 C CA . CYS A 1 251 ? 9.759 -5.720 3.454 1.00 71.81 251 CYS A CA 1
ATOM 2009 C C . CYS A 1 251 ? 10.733 -5.347 2.321 1.00 71.81 251 CYS A C 1
ATOM 2011 O O . CYS A 1 251 ? 11.819 -5.912 2.219 1.00 71.81 251 CYS A O 1
ATOM 2013 N N . ARG A 1 252 ? 10.372 -4.339 1.513 1.00 76.38 252 ARG A N 1
ATOM 2014 C CA . ARG A 1 252 ? 11.246 -3.703 0.514 1.00 76.38 252 ARG A CA 1
ATOM 2015 C C . ARG A 1 252 ? 11.134 -2.188 0.531 1.00 76.38 252 ARG A C 1
ATOM 2017 O O . ARG A 1 252 ? 10.106 -1.639 0.925 1.00 76.38 252 ARG A O 1
ATOM 2024 N N . SER A 1 253 ? 12.166 -1.553 -0.006 1.00 80.94 253 SER A N 1
ATOM 2025 C CA . SER A 1 253 ? 12.167 -0.132 -0.341 1.00 80.94 253 SER A CA 1
ATOM 2026 C C . SER A 1 253 ? 11.905 0.056 -1.833 1.00 80.94 253 SER A C 1
ATOM 2028 O O . SER A 1 253 ? 12.389 -0.717 -2.666 1.00 80.94 253 SER A O 1
ATOM 2030 N N . PHE A 1 254 ? 11.152 1.095 -2.195 1.00 86.00 254 PHE A N 1
ATOM 2031 C CA . PHE A 1 254 ? 11.006 1.465 -3.599 1.00 86.00 254 PHE A CA 1
ATOM 2032 C C . PHE A 1 254 ? 12.329 2.018 -4.162 1.00 86.00 254 PHE A C 1
ATOM 2034 O O . PHE A 1 254 ? 13.096 2.648 -3.432 1.00 86.00 254 PHE A O 1
ATOM 2041 N N . PRO A 1 255 ? 12.620 1.783 -5.454 1.00 88.31 255 PRO A N 1
ATOM 2042 C CA . PRO A 1 255 ? 13.882 2.174 -6.087 1.00 88.31 255 PRO A CA 1
ATOM 2043 C C . PRO A 1 255 ? 14.141 3.678 -6.208 1.00 88.31 255 PRO A C 1
ATOM 2045 O O . PRO A 1 255 ? 15.289 4.054 -6.461 1.00 88.31 255 PRO A O 1
ATOM 2048 N N . GLY A 1 256 ? 13.108 4.503 -6.055 1.00 88.06 256 GLY A N 1
ATOM 2049 C CA . GLY A 1 256 ? 13.161 5.948 -6.228 1.00 88.06 256 GLY A CA 1
ATOM 2050 C C . GLY A 1 256 ? 11.764 6.533 -6.433 1.00 88.06 256 GLY A C 1
ATOM 2051 O O . GLY A 1 256 ? 10.761 5.846 -6.250 1.00 88.06 256 GLY A O 1
ATOM 2052 N N . GLY A 1 257 ? 11.715 7.795 -6.853 1.00 86.44 257 GLY A N 1
ATOM 2053 C CA . GLY A 1 257 ? 10.474 8.555 -6.992 1.00 86.44 257 GLY A CA 1
ATOM 2054 C C . GLY A 1 257 ? 10.106 9.333 -5.728 1.00 86.44 257 GLY A C 1
ATOM 2055 O O . GLY A 1 257 ? 10.522 9.013 -4.615 1.00 86.44 257 GLY A O 1
ATOM 2056 N N . SER A 1 258 ? 9.336 10.401 -5.916 1.00 82.50 258 SER A N 1
ATOM 2057 C CA . SER A 1 258 ? 8.778 11.219 -4.830 1.00 82.50 258 SER A CA 1
ATOM 2058 C C . SER A 1 258 ? 7.352 10.805 -4.454 1.00 82.50 258 SER A C 1
ATOM 2060 O O . SER A 1 258 ? 6.848 11.214 -3.409 1.00 82.50 258 SER A O 1
ATOM 2062 N N . SER A 1 259 ? 6.709 9.979 -5.284 1.00 83.38 259 SER A N 1
ATOM 2063 C CA . SER A 1 259 ? 5.358 9.456 -5.098 1.00 83.38 259 SER A CA 1
ATOM 2064 C C . SER A 1 259 ? 5.296 7.966 -5.452 1.00 83.38 259 SER A C 1
ATOM 2066 O O . SER A 1 259 ? 6.154 7.452 -6.169 1.00 83.38 259 SER A O 1
ATOM 2068 N N . HIS A 1 260 ? 4.283 7.273 -4.928 1.00 89.44 260 HIS A N 1
ATOM 2069 C CA . HIS A 1 260 ? 4.011 5.860 -5.211 1.00 89.44 260 HIS A CA 1
ATOM 2070 C C . HIS A 1 260 ? 2.514 5.608 -5.452 1.00 89.44 260 HIS A C 1
ATOM 2072 O O . HIS A 1 260 ? 1.967 4.564 -5.097 1.00 89.44 260 HIS A O 1
ATOM 2078 N N . GLU A 1 261 ? 1.834 6.576 -6.050 1.00 90.75 261 GLU A N 1
ATOM 2079 C CA . GLU A 1 261 ? 0.392 6.553 -6.257 1.00 90.75 261 GLU A CA 1
ATOM 2080 C C . GLU A 1 261 ? -0.094 5.501 -7.249 1.00 90.75 261 GLU A C 1
ATOM 2082 O O . GLU A 1 261 ? -1.239 5.056 -7.135 1.00 90.75 261 GLU A O 1
ATOM 2087 N N . PHE A 1 262 ? 0.733 5.063 -8.202 1.00 93.88 262 PHE A N 1
ATOM 2088 C CA . PHE A 1 262 ? 0.366 3.929 -9.043 1.00 93.88 262 PHE A CA 1
ATOM 2089 C C . PHE A 1 262 ? 0.217 2.666 -8.193 1.00 93.88 262 PHE A C 1
ATOM 2091 O O . PHE A 1 262 ? -0.762 1.933 -8.332 1.00 93.88 262 PHE A O 1
ATOM 2098 N N . TRP A 1 263 ? 1.137 2.450 -7.256 1.00 91.25 263 TRP A N 1
ATOM 2099 C CA . TRP A 1 263 ? 1.056 1.347 -6.303 1.00 91.25 263 TRP A CA 1
ATOM 2100 C C . TRP A 1 263 ? -0.185 1.452 -5.406 1.00 91.25 263 TRP A C 1
ATOM 2102 O O . TRP A 1 263 ? -0.927 0.477 -5.262 1.00 91.25 263 TRP A O 1
ATOM 2112 N N . ASP A 1 264 ? -0.466 2.645 -4.874 1.00 88.19 264 ASP A N 1
ATOM 2113 C CA . ASP A 1 264 ? -1.659 2.890 -4.054 1.00 88.19 264 ASP A CA 1
ATOM 2114 C C . ASP A 1 264 ? -2.954 2.665 -4.843 1.00 88.19 264 ASP A C 1
ATOM 2116 O O . ASP A 1 264 ? -3.899 2.054 -4.336 1.00 88.19 264 ASP A O 1
ATOM 2120 N N . CYS A 1 265 ? -2.991 3.107 -6.105 1.00 91.25 265 CYS A N 1
ATOM 2121 C CA . CYS A 1 265 ? -4.101 2.877 -7.022 1.00 91.25 265 CYS A CA 1
ATOM 2122 C C . CYS A 1 265 ? -4.397 1.382 -7.144 1.00 91.25 265 CYS A C 1
ATOM 2124 O O . CYS A 1 265 ? -5.539 0.970 -6.928 1.00 91.25 265 CYS A O 1
ATOM 2126 N N . LEU A 1 266 ? -3.376 0.566 -7.433 1.00 90.38 266 LEU A N 1
ATOM 2127 C CA . LEU A 1 266 ? -3.513 -0.884 -7.595 1.00 90.38 266 LEU A CA 1
ATOM 2128 C C . LEU A 1 2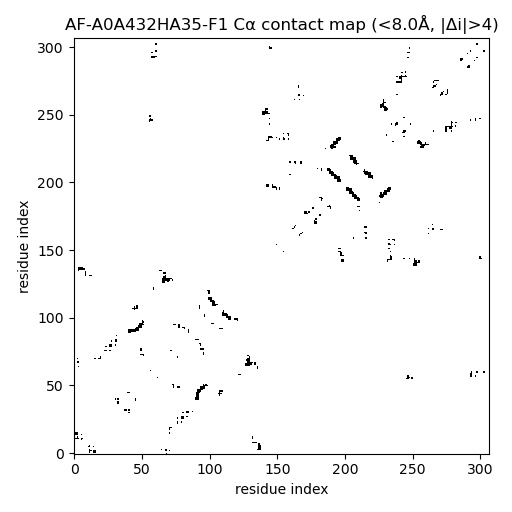66 ? -4.087 -1.563 -6.339 1.00 90.38 266 LEU A C 1
ATOM 2130 O O . LEU A 1 266 ? -4.819 -2.544 -6.468 1.00 90.38 266 LEU A O 1
ATOM 2134 N N . GLY A 1 267 ? -3.832 -1.005 -5.150 1.00 84.81 267 GLY A N 1
ATOM 2135 C CA . GLY A 1 267 ? -4.354 -1.491 -3.870 1.00 84.81 267 GLY A CA 1
ATOM 2136 C C . GLY A 1 267 ? -5.774 -1.101 -3.508 1.00 84.81 267 GLY A C 1
ATOM 2137 O O . GLY A 1 267 ? -6.276 -1.598 -2.502 1.00 84.81 267 GLY A O 1
ATOM 2138 N N . MET A 1 268 ? -6.454 -0.270 -4.299 1.00 85.44 268 MET A N 1
ATOM 2139 C CA . MET A 1 268 ? -7.826 0.144 -4.000 1.00 85.44 268 MET A CA 1
ATOM 2140 C C . MET A 1 268 ? -8.841 -0.962 -4.341 1.00 85.44 268 MET A C 1
ATOM 2142 O O . MET A 1 268 ? -9.124 -1.170 -5.525 1.00 85.44 268 MET A O 1
ATOM 2146 N N . PRO A 1 269 ? -9.488 -1.617 -3.351 1.00 81.06 269 PRO A N 1
ATOM 2147 C CA . PRO A 1 269 ? -10.345 -2.777 -3.617 1.00 81.06 269 PRO A CA 1
ATOM 2148 C C . PRO A 1 269 ? -11.567 -2.453 -4.473 1.00 81.06 269 PRO A C 1
ATOM 2150 O O . PRO A 1 269 ? -12.024 -3.295 -5.231 1.00 81.06 269 PRO A O 1
ATOM 2153 N N . PHE A 1 270 ? -12.089 -1.227 -4.387 1.00 80.19 270 PHE A N 1
ATOM 2154 C CA . PHE A 1 270 ? -13.239 -0.805 -5.191 1.00 80.19 270 PHE A CA 1
ATOM 2155 C C . PHE A 1 270 ? -12.895 -0.530 -6.660 1.00 80.19 270 PHE A C 1
ATOM 2157 O O . PHE A 1 270 ? -13.797 -0.521 -7.493 1.00 80.19 270 PHE A O 1
ATOM 2164 N N . LEU A 1 271 ? -11.621 -0.275 -6.979 1.00 82.94 271 LEU A N 1
ATOM 2165 C CA . LEU A 1 271 ? -11.167 0.004 -8.345 1.00 82.94 271 LEU A CA 1
ATOM 2166 C C . LEU A 1 271 ? -10.480 -1.198 -8.995 1.00 82.94 271 LEU A C 1
ATOM 2168 O O . LEU A 1 271 ? -10.480 -1.291 -10.220 1.00 82.94 271 LEU A O 1
ATOM 2172 N N . ASN A 1 272 ? -9.897 -2.091 -8.194 1.00 89.94 272 ASN A N 1
ATOM 2173 C CA . ASN A 1 272 ? -9.081 -3.224 -8.630 1.00 89.94 272 ASN A CA 1
ATOM 2174 C C . ASN A 1 272 ? -9.473 -4.505 -7.875 1.00 89.94 272 ASN A C 1
ATOM 2176 O O . ASN A 1 272 ? -8.621 -5.239 -7.370 1.00 89.94 272 ASN A O 1
ATOM 2180 N N . ASP A 1 273 ? -10.778 -4.754 -7.770 1.00 89.88 273 ASP A N 1
ATOM 2181 C CA . ASP A 1 273 ? -11.353 -5.899 -7.060 1.00 89.88 273 ASP A CA 1
ATOM 2182 C C . ASP A 1 273 ? -10.795 -7.236 -7.564 1.00 89.88 273 ASP A C 1
ATOM 2184 O O . ASP A 1 273 ? -10.513 -8.128 -6.766 1.00 89.88 273 ASP A O 1
ATOM 2188 N N . ASP A 1 274 ? -10.555 -7.357 -8.870 1.00 92.56 274 ASP A N 1
ATOM 2189 C CA . ASP A 1 274 ? -9.958 -8.535 -9.488 1.00 92.56 274 ASP A CA 1
ATOM 2190 C C . ASP A 1 274 ? -8.520 -8.798 -9.015 1.00 92.56 274 ASP A C 1
ATOM 2192 O O . ASP A 1 274 ? -8.171 -9.950 -8.740 1.00 92.56 274 ASP A O 1
ATOM 2196 N N . LEU A 1 275 ? -7.699 -7.752 -8.862 1.00 90.25 275 LEU A N 1
ATOM 2197 C CA . LEU A 1 275 ? -6.327 -7.871 -8.353 1.00 90.25 275 LEU A CA 1
ATOM 2198 C C . LEU A 1 275 ? -6.325 -8.235 -6.867 1.00 90.25 275 LEU A C 1
ATOM 2200 O O . LEU A 1 275 ? -5.666 -9.193 -6.453 1.00 90.25 275 LEU A O 1
ATOM 2204 N N . VAL A 1 276 ? -7.126 -7.519 -6.075 1.00 84.56 276 VAL A N 1
ATOM 2205 C CA . VAL A 1 276 ? -7.251 -7.756 -4.632 1.00 84.56 276 VAL A CA 1
ATOM 2206 C C . VAL A 1 276 ? -7.797 -9.162 -4.360 1.00 84.56 276 VAL A C 1
ATOM 2208 O O . VAL A 1 276 ? -7.292 -9.870 -3.487 1.00 84.56 276 VAL A O 1
ATOM 2211 N N . ALA A 1 277 ? -8.755 -9.636 -5.158 1.00 89.44 277 ALA A N 1
ATOM 2212 C CA . ALA A 1 277 ? -9.291 -10.986 -5.039 1.00 89.44 277 ALA A CA 1
ATOM 2213 C C . ALA A 1 277 ? -8.238 -12.076 -5.297 1.00 89.44 277 ALA A C 1
ATOM 2215 O O . ALA A 1 277 ? -8.265 -13.100 -4.611 1.00 89.44 277 ALA A O 1
ATOM 2216 N N . LYS A 1 278 ? -7.306 -11.893 -6.249 1.00 90.94 278 LYS A N 1
ATOM 2217 C CA . LYS A 1 278 ? -6.207 -12.856 -6.480 1.00 90.94 278 LYS A CA 1
ATOM 2218 C C . LYS A 1 278 ? -5.311 -12.977 -5.251 1.00 90.94 278 LYS A C 1
ATOM 2220 O O . LYS A 1 278 ? -5.036 -14.092 -4.810 1.00 90.94 278 LYS A O 1
ATOM 2225 N N . LYS A 1 279 ? -4.927 -11.837 -4.674 1.00 86.94 279 LYS A N 1
ATOM 2226 C CA . LYS A 1 279 ? -4.088 -11.750 -3.474 1.00 86.94 279 LYS A CA 1
ATOM 2227 C C . LYS A 1 279 ? -4.734 -12.446 -2.273 1.00 86.94 279 LYS A C 1
ATOM 2229 O O . LYS A 1 279 ? -4.134 -13.331 -1.664 1.00 86.94 279 LYS A O 1
ATOM 2234 N N . ILE A 1 280 ? -5.996 -12.111 -1.990 1.00 85.50 280 ILE A N 1
ATOM 2235 C CA . ILE A 1 280 ? -6.771 -12.720 -0.900 1.00 85.50 280 ILE A CA 1
ATOM 2236 C C . ILE A 1 280 ? -6.941 -14.228 -1.134 1.00 85.50 280 ILE A C 1
ATOM 2238 O O . ILE A 1 280 ? -6.781 -15.026 -0.210 1.00 85.50 280 ILE A O 1
ATOM 2242 N N . ARG A 1 281 ? -7.227 -14.651 -2.374 1.00 89.06 281 ARG A N 1
ATOM 2243 C CA . ARG A 1 281 ? -7.353 -16.074 -2.718 1.00 89.06 281 ARG A CA 1
ATOM 2244 C C . ARG A 1 281 ? -6.061 -16.834 -2.435 1.00 89.06 281 ARG A C 1
ATOM 2246 O O . ARG A 1 281 ? -6.123 -17.868 -1.773 1.00 89.06 281 ARG A O 1
ATOM 2253 N N . LEU A 1 282 ? -4.916 -16.323 -2.890 1.00 89.25 282 LEU A N 1
ATOM 2254 C CA . LEU A 1 282 ? -3.623 -16.963 -2.655 1.00 89.25 282 LEU A CA 1
ATOM 2255 C C . LEU A 1 282 ? -3.350 -17.121 -1.154 1.00 89.25 282 LEU A C 1
ATOM 2257 O O . LEU A 1 282 ? -2.895 -18.181 -0.726 1.00 89.25 282 LEU A O 1
ATOM 2261 N N . HIS A 1 283 ? -3.682 -16.110 -0.345 1.00 84.94 283 HIS A N 1
ATOM 2262 C CA . HIS A 1 283 ? -3.555 -16.185 1.110 1.00 84.94 283 HIS A CA 1
ATOM 2263 C C . HIS A 1 283 ? -4.343 -17.369 1.701 1.00 84.94 283 HIS A C 1
ATOM 2265 O O . HIS A 1 283 ? -3.779 -18.194 2.421 1.00 84.94 283 HIS A O 1
ATOM 2271 N N . PHE A 1 284 ? -5.619 -17.529 1.336 1.00 86.19 284 PHE A N 1
ATOM 2272 C CA . PHE A 1 284 ? -6.427 -18.662 1.805 1.00 86.19 284 PHE A CA 1
ATOM 2273 C C . PHE A 1 284 ? -5.965 -20.015 1.242 1.00 86.19 284 PHE A C 1
ATOM 2275 O O . PHE A 1 284 ? -6.036 -21.031 1.935 1.00 86.19 284 PHE A O 1
ATOM 2282 N N . GLU A 1 285 ? -5.463 -20.060 0.007 1.00 90.44 285 GLU A N 1
ATOM 2283 C CA . GLU A 1 285 ? -4.900 -21.279 -0.584 1.00 90.44 285 GLU A CA 1
ATOM 2284 C C . GLU A 1 285 ? -3.618 -21.733 0.126 1.00 90.44 285 GLU A C 1
ATOM 2286 O O . GLU A 1 285 ? -3.418 -22.935 0.320 1.00 90.44 285 GLU A O 1
ATOM 2291 N N . ARG A 1 286 ? -2.766 -20.790 0.544 1.00 88.56 286 ARG A N 1
ATOM 2292 C CA . ARG A 1 286 ? -1.594 -21.037 1.400 1.00 88.56 286 ARG A CA 1
ATOM 2293 C C . ARG A 1 286 ? -2.013 -21.533 2.783 1.00 88.56 286 ARG A C 1
ATOM 2295 O O . ARG A 1 286 ? -1.560 -22.598 3.198 1.00 88.56 286 ARG A O 1
ATOM 2302 N N . ALA A 1 287 ? -2.964 -20.856 3.428 1.00 85.56 287 ALA A N 1
ATOM 2303 C CA . ALA A 1 287 ? -3.491 -21.269 4.729 1.00 85.56 287 ALA A CA 1
ATOM 2304 C C . ALA A 1 287 ? -4.081 -22.692 4.691 1.00 85.56 287 ALA A C 1
ATOM 2306 O O . ALA A 1 287 ? -3.798 -23.512 5.561 1.00 85.56 287 ALA A O 1
ATOM 2307 N N . ARG A 1 288 ? -4.826 -23.045 3.632 1.00 89.94 288 ARG A N 1
ATOM 2308 C CA . ARG A 1 288 ? -5.362 -24.405 3.431 1.00 89.94 288 ARG A CA 1
ATOM 2309 C C . ARG A 1 288 ? -4.265 -25.468 3.277 1.00 89.94 288 ARG A C 1
ATOM 2311 O O . ARG A 1 288 ? -4.504 -26.630 3.590 1.00 89.94 288 ARG A O 1
ATOM 2318 N N . ARG A 1 289 ? -3.082 -25.089 2.782 1.00 94.06 289 ARG A N 1
ATOM 2319 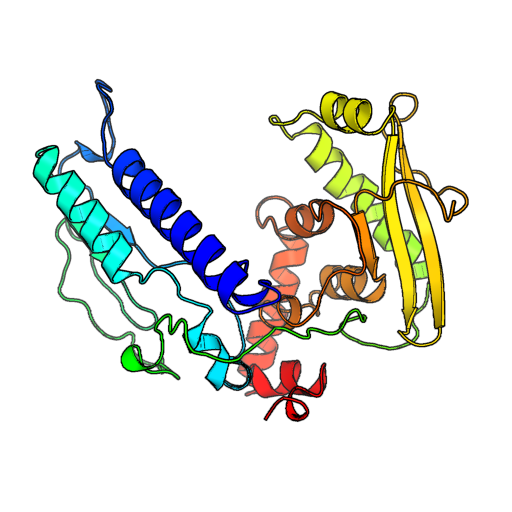C CA . ARG A 1 289 ? -1.896 -25.958 2.689 1.00 94.06 289 ARG A CA 1
ATOM 2320 C C . ARG A 1 289 ? -1.079 -26.000 3.988 1.00 94.06 289 ARG A C 1
ATOM 2322 O O . ARG A 1 289 ? -0.100 -26.735 4.044 1.00 94.06 289 ARG A O 1
ATOM 2329 N N . GLY A 1 290 ? -1.489 -25.261 5.021 1.00 89.12 290 GLY A N 1
ATOM 2330 C CA . GLY A 1 290 ? -0.771 -25.158 6.291 1.00 89.12 290 GLY A CA 1
ATOM 2331 C C . GLY A 1 290 ? 0.471 -24.266 6.225 1.00 89.12 290 GLY A C 1
ATOM 2332 O O . GLY A 1 290 ? 1.327 -24.361 7.097 1.00 89.12 290 GLY A O 1
ATOM 2333 N N . GLU A 1 291 ? 0.594 -23.423 5.197 1.00 87.62 291 GLU A N 1
ATOM 2334 C CA . GLU A 1 291 ? 1.707 -22.480 5.066 1.00 87.62 291 GLU A CA 1
ATOM 2335 C C . GLU A 1 291 ? 1.469 -21.255 5.962 1.00 87.62 291 GLU A C 1
ATOM 2337 O O . GLU A 1 291 ? 0.404 -20.636 5.911 1.00 87.62 291 GLU A O 1
ATOM 2342 N N . SER A 1 292 ? 2.473 -20.889 6.761 1.00 82.31 292 SER A N 1
ATOM 2343 C CA . SER A 1 292 ? 2.484 -19.651 7.552 1.00 82.31 292 SER A CA 1
ATOM 2344 C C . SER A 1 292 ? 3.058 -18.476 6.757 1.00 82.31 292 SER A C 1
ATOM 2346 O O . SER A 1 292 ? 3.740 -18.685 5.752 1.00 82.31 292 SER A O 1
ATOM 2348 N N . ALA A 1 293 ? 2.854 -17.243 7.242 1.00 78.75 293 ALA A N 1
ATOM 2349 C CA . ALA A 1 293 ? 3.497 -16.050 6.682 1.00 78.75 293 ALA A CA 1
ATOM 2350 C C . ALA A 1 293 ? 5.023 -16.200 6.606 1.00 78.75 293 ALA A C 1
ATOM 2352 O O . ALA A 1 293 ? 5.612 -15.933 5.556 1.00 78.75 293 ALA A O 1
ATOM 2353 N N . ALA A 1 294 ? 5.652 -16.749 7.651 1.00 77.94 294 ALA A N 1
ATOM 2354 C CA . ALA A 1 294 ? 7.075 -17.069 7.608 1.00 77.94 294 ALA A CA 1
ATOM 2355 C C . ALA A 1 294 ? 7.477 -17.942 6.418 1.00 77.94 294 ALA A C 1
ATOM 2357 O O . ALA A 1 294 ? 8.515 -17.699 5.810 1.00 77.94 294 ALA A O 1
ATOM 2358 N N . THR A 1 295 ? 6.663 -18.940 6.072 1.00 82.38 295 THR A N 1
ATOM 2359 C CA . THR A 1 295 ? 7.017 -19.936 5.050 1.00 82.38 295 THR A CA 1
ATOM 2360 C C . THR A 1 295 ? 7.212 -19.304 3.674 1.00 82.38 295 THR A C 1
ATOM 2362 O O . THR A 1 295 ? 8.034 -19.782 2.898 1.00 82.38 295 THR A O 1
ATOM 2365 N N . PHE A 1 296 ? 6.475 -18.238 3.361 1.00 81.00 296 PHE A N 1
ATOM 2366 C CA . PHE A 1 296 ? 6.532 -17.604 2.045 1.00 81.00 296 PHE A CA 1
ATOM 2367 C C . PHE A 1 296 ? 7.163 -16.212 2.039 1.00 81.00 296 PHE A C 1
ATOM 2369 O O . PHE A 1 296 ? 7.521 -15.766 0.956 1.00 81.00 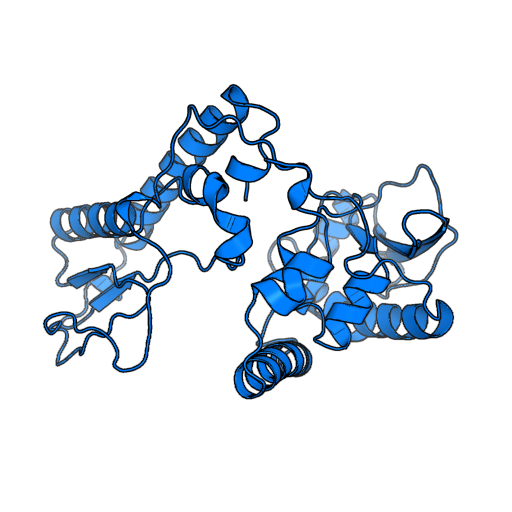296 PHE A O 1
ATOM 2376 N N . VAL A 1 297 ? 7.316 -15.541 3.187 1.00 79.12 297 VAL A N 1
ATOM 2377 C CA . VAL A 1 297 ? 7.982 -14.227 3.268 1.00 79.12 297 VAL A CA 1
ATOM 2378 C C . VAL A 1 297 ? 9.460 -14.351 3.622 1.00 79.12 297 VAL A C 1
ATOM 2380 O O . VAL A 1 297 ? 10.279 -13.716 2.965 1.00 79.12 297 VAL A O 1
ATOM 2383 N N . LEU A 1 298 ? 9.828 -15.182 4.608 1.00 77.38 298 LEU A N 1
ATOM 2384 C CA . LEU A 1 298 ? 11.232 -15.319 5.025 1.00 77.38 298 LEU A CA 1
ATOM 2385 C C . LEU A 1 298 ? 12.167 -15.792 3.901 1.00 77.38 298 LEU A C 1
ATOM 2387 O O . LEU A 1 298 ? 13.312 -15.367 3.896 1.00 77.38 298 LEU A O 1
ATOM 2391 N N . PRO A 1 299 ? 11.743 -16.629 2.933 1.00 80.31 299 PRO A N 1
ATOM 2392 C CA . PRO A 1 299 ? 12.616 -16.977 1.815 1.00 80.31 299 PRO A CA 1
ATOM 2393 C C . PRO A 1 299 ? 12.833 -15.848 0.801 1.00 80.31 299 PRO A C 1
ATOM 2395 O O . PRO A 1 299 ? 13.764 -15.946 0.008 1.00 80.31 299 PRO A O 1
ATOM 2398 N N . LEU A 1 300 ? 11.970 -14.822 0.773 1.00 76.38 300 LEU A N 1
ATOM 2399 C CA . LEU A 1 300 ? 12.089 -13.722 -0.194 1.00 76.38 300 LEU A CA 1
ATOM 2400 C C . LEU A 1 300 ? 13.284 -12.829 0.144 1.00 76.38 300 LEU A C 1
ATOM 2402 O O . LEU A 1 300 ? 13.941 -12.332 -0.766 1.00 76.38 300 LEU A O 1
ATOM 2406 N N . TRP A 1 301 ? 13.615 -12.698 1.434 1.00 68.00 301 TRP A N 1
ATOM 2407 C CA . TRP A 1 301 ? 14.758 -11.917 1.893 1.00 68.00 301 TRP A CA 1
ATOM 2408 C C . TRP A 1 301 ? 15.473 -12.571 3.071 1.00 68.00 301 TRP A C 1
ATOM 2410 O O . TRP A 1 301 ? 14.852 -13.053 4.012 1.00 68.00 301 TRP A O 1
ATOM 2420 N N . ASP A 1 302 ? 16.804 -12.529 3.046 1.00 60.19 302 ASP A N 1
ATOM 2421 C CA . ASP A 1 302 ? 17.664 -12.995 4.135 1.00 60.19 302 ASP A CA 1
ATOM 2422 C C . ASP A 1 302 ? 17.612 -12.013 5.323 1.00 60.19 302 ASP A C 1
ATOM 2424 O O . ASP A 1 302 ? 18.553 -11.266 5.592 1.00 60.19 302 ASP A O 1
ATOM 2428 N N . PHE A 1 303 ? 16.483 -11.994 6.042 1.00 55.94 303 PHE A N 1
ATOM 2429 C CA . PHE A 1 303 ? 16.300 -11.200 7.265 1.00 55.94 303 PHE A CA 1
ATOM 2430 C C . PHE A 1 303 ? 17.282 -11.604 8.380 1.00 55.94 303 PHE A C 1
ATOM 2432 O O . PHE A 1 303 ? 17.461 -10.870 9.349 1.00 55.94 303 PHE A O 1
ATOM 2439 N N . ALA A 1 304 ? 17.947 -12.759 8.248 1.00 39.88 304 ALA A N 1
ATOM 2440 C CA . ALA A 1 304 ? 18.891 -13.288 9.227 1.00 39.88 304 ALA A CA 1
ATOM 2441 C C . ALA A 1 304 ? 20.219 -12.512 9.297 1.00 39.88 304 ALA A C 1
ATOM 2443 O O . ALA A 1 304 ? 21.017 -12.766 10.195 1.00 39.88 304 ALA A O 1
ATOM 2444 N N . ARG A 1 305 ? 20.460 -11.536 8.410 1.00 40.81 305 ARG A N 1
ATOM 2445 C CA . ARG A 1 305 ? 21.606 -10.615 8.539 1.00 40.81 305 ARG A CA 1
ATOM 2446 C C . ARG A 1 305 ? 21.419 -9.526 9.602 1.00 40.81 305 ARG A C 1
ATOM 2448 O O . ARG A 1 305 ? 22.326 -8.719 9.775 1.00 40.81 305 ARG A O 1
ATOM 2455 N N . GLN A 1 306 ? 20.269 -9.479 10.278 1.00 43.88 306 GLN A N 1
ATOM 2456 C CA . GLN A 1 306 ? 19.889 -8.382 11.178 1.00 43.88 306 GLN A CA 1
ATOM 2457 C C . GLN A 1 306 ? 19.689 -8.804 12.651 1.00 43.88 306 GLN A C 1
ATOM 2459 O O . GLN A 1 306 ? 19.020 -8.089 13.396 1.00 43.88 306 GLN A O 1
ATOM 2464 N N . VAL A 1 307 ? 20.264 -9.939 13.083 1.00 36.25 307 VAL A N 1
ATOM 2465 C CA . VAL A 1 307 ? 20.387 -10.309 14.513 1.00 36.25 307 VAL A CA 1
ATOM 2466 C C . VAL A 1 307 ? 21.830 -10.178 14.975 1.00 36.25 307 VAL A C 1
ATOM 2468 O O . VAL A 1 307 ? 22.710 -10.747 14.291 1.00 36.25 307 VAL A O 1
#

Mean predicted aligned error: 8.32 Å

Solvent-accessible surface area (backbone atoms only — not comparable to full-atom values): 17661 Å² total; per-residue (Å²): 106,65,49,45,69,21,89,44,61,68,55,18,51,53,48,41,53,50,50,49,53,52,52,53,50,53,37,38,58,74,66,54,58,85,86,51,96,77,45,78,57,66,38,81,46,32,68,46,78,42,70,66,79,92,76,53,66,39,72,85,74,31,76,73,48,31,24,43,73,32,75,67,50,53,62,57,54,32,47,50,36,43,53,38,32,61,75,68,70,39,63,46,46,63,38,60,48,59,87,56,54,42,69,53,74,57,88,41,43,74,48,79,74,39,75,42,87,96,60,81,76,93,73,56,72,90,60,55,36,55,44,82,83,62,92,72,63,70,82,46,50,71,48,43,66,64,72,49,84,66,65,57,68,62,49,48,56,52,52,55,47,45,44,53,74,50,38,46,56,49,44,65,68,34,80,81,71,32,47,68,57,54,22,53,75,54,80,39,32,48,33,42,34,34,36,39,49,30,80,92,53,64,46,76,43,28,33,34,31,33,81,95,40,93,51,70,38,82,46,84,72,59,93,85,56,85,52,41,24,34,42,42,42,53,44,54,48,27,39,70,69,13,71,50,35,79,41,58,67,71,65,48,40,74,78,46,46,85,48,61,61,65,61,54,51,59,66,34,55,92,82,25,44,72,38,47,48,37,23,56,47,48,53,54,56,38,48,74,70,70,50,52,60,54,72,69,40,52,77,58,46,81,66,78,81,77,118

Radius of gyration: 22.39 Å; Cα contacts (8 Å, |Δi|>4): 444; chains: 1; bounding box: 52×49×53 Å